Protein AF-W2DU12-F1 (afdb_monomer)

Structure (mmCIF, N/CA/C/O backbone):
data_AF-W2DU12-F1
#
_entry.id   AF-W2DU12-F1
#
loop_
_atom_site.group_PDB
_atom_site.id
_atom_site.type_symbol
_atom_site.label_atom_id
_atom_site.label_alt_id
_atom_site.label_comp_id
_atom_site.label_asym_id
_atom_site.label_entity_id
_atom_site.label_seq_id
_atom_site.pdbx_PDB_ins_code
_atom_site.Cartn_x
_atom_site.Cartn_y
_atom_site.Cartn_z
_atom_site.occupancy
_atom_site.B_iso_or_equiv
_atom_site.auth_seq_id
_atom_site.auth_comp_id
_atom_site.auth_asym_id
_atom_site.auth_atom_id
_atom_site.pdbx_PDB_model_num
ATOM 1 N N . MET A 1 1 ? -31.655 -8.141 2.193 1.00 49.44 1 MET A N 1
ATOM 2 C CA . MET A 1 1 ? -31.228 -8.180 0.781 1.00 49.44 1 MET A CA 1
ATOM 3 C C . MET A 1 1 ? -29.935 -8.969 0.746 1.00 49.44 1 MET A C 1
ATOM 5 O O . MET A 1 1 ? -28.979 -8.530 1.359 1.00 49.44 1 MET A O 1
ATOM 9 N N . SER A 1 2 ? -29.942 -10.170 0.173 1.00 56.22 2 SER A N 1
ATOM 10 C CA . SER A 1 2 ? -28.755 -11.020 0.035 1.00 56.22 2 SER A CA 1
ATOM 11 C C . SER A 1 2 ? -28.256 -10.896 -1.401 1.00 56.22 2 SER A C 1
ATOM 13 O O . SER A 1 2 ? -28.815 -11.513 -2.307 1.00 56.22 2 SER A O 1
ATOM 15 N N . GLY A 1 3 ? -27.271 -10.036 -1.630 1.00 80.56 3 GLY A N 1
ATOM 16 C CA . GLY A 1 3 ? -26.698 -9.826 -2.953 1.00 80.56 3 GLY A CA 1
ATOM 17 C C . GLY A 1 3 ? -25.314 -9.207 -2.851 1.00 80.56 3 GLY A C 1
ATOM 18 O O . GLY A 1 3 ? -25.002 -8.535 -1.872 1.00 80.56 3 GLY A O 1
ATOM 19 N N . SER A 1 4 ? -24.479 -9.440 -3.856 1.00 87.81 4 SER A N 1
ATOM 20 C CA . SER A 1 4 ? -23.228 -8.697 -3.998 1.00 87.81 4 SER A CA 1
ATOM 21 C C . SER A 1 4 ? -23.472 -7.423 -4.805 1.00 87.81 4 SER A C 1
ATOM 23 O O . SER A 1 4 ? -24.322 -7.395 -5.697 1.00 87.81 4 SER A O 1
ATOM 25 N N . ILE A 1 5 ? -22.739 -6.362 -4.478 1.00 93.94 5 ILE A N 1
ATOM 26 C CA . ILE A 1 5 ? -22.652 -5.147 -5.293 1.00 93.94 5 ILE A CA 1
ATOM 27 C C . ILE A 1 5 ? -21.250 -5.078 -5.892 1.00 93.94 5 ILE A C 1
ATOM 29 O O . ILE A 1 5 ? -20.271 -5.387 -5.216 1.00 93.94 5 ILE A O 1
ATOM 33 N N . GLN A 1 6 ? -21.146 -4.711 -7.165 1.00 92.81 6 GLN A N 1
ATOM 34 C CA . GLN A 1 6 ? -19.864 -4.661 -7.866 1.00 92.81 6 GLN A CA 1
ATOM 35 C C . GLN A 1 6 ? -19.846 -3.562 -8.927 1.00 92.81 6 GLN A C 1
ATOM 37 O O . GLN A 1 6 ? -20.900 -3.147 -9.419 1.00 92.81 6 GLN A O 1
ATOM 42 N N . SER A 1 7 ? -18.648 -3.109 -9.297 1.00 89.50 7 SER A N 1
ATOM 43 C CA . SER A 1 7 ? -18.463 -2.197 -10.424 1.00 89.50 7 SER A CA 1
ATOM 44 C C . SER A 1 7 ? -18.732 -2.888 -11.765 1.00 89.50 7 SER A C 1
ATOM 46 O O . SER A 1 7 ? -18.638 -4.108 -11.897 1.00 89.50 7 SER A O 1
ATOM 48 N N . SER A 1 8 ? -19.036 -2.096 -12.796 1.00 88.06 8 SER A N 1
ATOM 49 C CA . SER A 1 8 ? -19.313 -2.599 -14.152 1.00 88.06 8 SER A CA 1
ATOM 50 C C . SER A 1 8 ? -18.118 -3.294 -14.813 1.00 88.06 8 SER A C 1
ATOM 52 O O . SER A 1 8 ? -18.304 -4.126 -15.693 1.00 88.06 8 SER A O 1
ATOM 54 N N . ASN A 1 9 ? -16.899 -2.967 -14.385 1.00 80.75 9 ASN A N 1
ATOM 55 C CA . ASN A 1 9 ? -15.640 -3.533 -14.868 1.00 80.75 9 ASN A CA 1
ATOM 56 C C .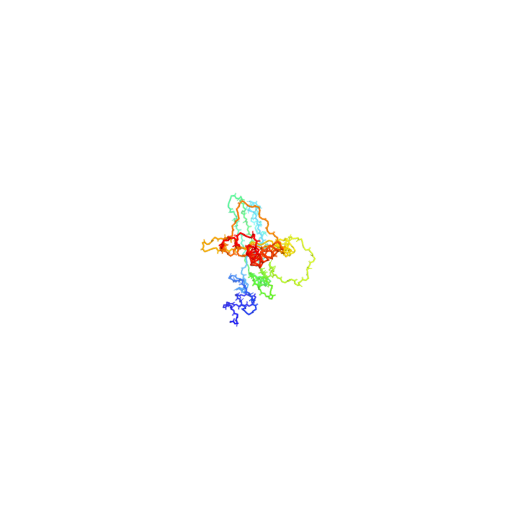 ASN A 1 9 ? -15.011 -4.529 -13.876 1.00 80.75 9 ASN A C 1
ATOM 58 O O . ASN A 1 9 ? -13.797 -4.742 -13.920 1.00 80.75 9 ASN A O 1
ATOM 62 N N . TYR A 1 10 ? -15.792 -5.070 -12.934 1.00 86.25 10 TYR A N 1
ATOM 63 C CA . TYR A 1 10 ? -15.256 -5.987 -11.935 1.00 86.25 10 TYR A CA 1
ATOM 64 C C . TYR A 1 10 ? -14.773 -7.291 -12.577 1.00 86.25 10 TYR A C 1
ATOM 66 O O . TYR A 1 10 ? -15.545 -8.026 -13.195 1.00 86.25 10 TYR A O 1
ATOM 74 N N . VAL A 1 11 ? -13.488 -7.580 -12.379 1.00 80.75 11 VAL A N 1
ATOM 75 C CA . VAL A 1 11 ? -12.844 -8.851 -12.707 1.00 80.75 11 VAL A CA 1
ATOM 76 C C . VAL A 1 11 ? -12.026 -9.261 -11.477 1.00 80.75 11 VAL A C 1
ATOM 78 O O . VAL A 1 11 ? -11.138 -8.497 -11.080 1.00 80.75 11 VAL A O 1
ATOM 81 N N . PRO A 1 12 ? -12.302 -10.427 -10.856 1.00 84.44 12 PRO A N 1
ATOM 82 C CA . PRO A 1 12 ? -11.612 -10.865 -9.644 1.00 84.44 12 PRO A CA 1
ATOM 83 C C . PRO A 1 12 ? -10.089 -10.819 -9.795 1.00 84.44 12 PRO A C 1
ATOM 85 O O . PRO A 1 12 ? -9.536 -11.374 -10.742 1.00 84.44 12 PRO A O 1
ATOM 88 N N . GLY A 1 13 ? -9.414 -10.157 -8.859 1.00 76.62 13 GLY A N 1
ATOM 89 C CA . GLY A 1 13 ? -7.961 -9.999 -8.831 1.00 76.62 13 GLY A CA 1
ATOM 90 C C . GLY A 1 13 ? -7.360 -9.078 -9.889 1.00 76.62 13 GLY A C 1
ATOM 91 O O . GLY A 1 13 ? -6.138 -8.983 -9.938 1.00 76.62 13 GLY A O 1
ATOM 92 N N . VAL A 1 14 ? -8.171 -8.429 -10.730 1.00 75.19 14 VAL A N 1
ATOM 93 C CA . VAL A 1 14 ? -7.678 -7.676 -11.894 1.00 75.19 14 VAL A CA 1
ATOM 94 C C . VAL A 1 14 ? -8.179 -6.237 -11.894 1.00 75.19 14 VAL A C 1
ATOM 96 O O . VAL A 1 14 ? -7.381 -5.306 -11.974 1.00 75.19 14 VAL A O 1
ATOM 99 N N . SER A 1 15 ? -9.492 -6.023 -11.823 1.00 78.56 15 SER A N 1
ATOM 100 C CA . SER A 1 15 ? -10.070 -4.686 -11.985 1.00 78.56 15 SER A CA 1
ATOM 101 C C . SER A 1 15 ? -11.380 -4.520 -11.235 1.00 78.56 15 SER A C 1
ATOM 103 O O . SER A 1 15 ? -12.051 -5.488 -10.879 1.00 78.56 15 SER A O 1
ATOM 105 N N . GLY A 1 16 ? -11.749 -3.261 -11.006 1.00 84.25 16 GLY A N 1
ATOM 106 C CA . GLY A 1 16 ? -13.010 -2.911 -10.373 1.00 84.25 16 GLY A CA 1
ATOM 107 C C . GLY A 1 16 ? -13.071 -3.259 -8.888 1.00 84.25 16 GLY A C 1
ATOM 108 O O . GLY A 1 16 ? -12.057 -3.507 -8.236 1.00 84.25 16 GLY A O 1
ATOM 109 N N . TRP A 1 17 ? -14.283 -3.261 -8.347 1.00 90.06 17 TRP A N 1
ATOM 110 C CA . TRP A 1 17 ? -14.527 -3.575 -6.944 1.00 90.06 17 TRP A CA 1
ATOM 111 C C . TRP A 1 17 ? -15.774 -4.437 -6.779 1.00 90.06 17 TRP A C 1
ATOM 113 O O . TRP A 1 17 ? -16.702 -4.359 -7.587 1.00 90.06 17 TRP A O 1
ATOM 123 N N . LYS A 1 18 ? -15.800 -5.239 -5.715 1.00 93.25 18 LYS A N 1
ATOM 124 C CA . LYS A 1 18 ? -16.951 -6.044 -5.301 1.00 93.25 18 LYS A CA 1
ATOM 125 C C . LYS A 1 18 ? -17.066 -6.050 -3.780 1.00 93.25 18 LYS A C 1
ATOM 127 O O . LYS A 1 18 ? -16.061 -6.147 -3.085 1.00 93.25 18 LYS A O 1
ATOM 132 N N . LEU A 1 19 ? -18.295 -5.977 -3.280 1.00 93.44 19 LEU A N 1
ATOM 133 C CA . LEU A 1 19 ? -18.662 -6.213 -1.886 1.00 93.44 19 LEU A CA 1
ATOM 134 C C . LEU A 1 19 ? -19.741 -7.297 -1.847 1.00 93.44 19 LEU A C 1
ATOM 136 O O . LEU A 1 19 ? -20.802 -7.153 -2.463 1.00 93.44 19 LEU A O 1
ATOM 140 N N . ASP A 1 20 ? -19.478 -8.371 -1.114 1.00 91.38 20 ASP A N 1
ATOM 141 C CA . ASP A 1 20 ? -20.452 -9.405 -0.798 1.00 91.38 20 ASP A CA 1
ATOM 142 C C . ASP A 1 20 ? -21.173 -9.051 0.509 1.00 91.38 20 ASP A C 1
ATOM 144 O O . ASP A 1 20 ? -20.579 -9.022 1.584 1.00 91.38 20 ASP A O 1
ATOM 148 N N . GLN A 1 21 ? -22.472 -8.752 0.430 1.00 89.56 21 GLN A N 1
ATOM 149 C CA . GLN A 1 21 ? -23.246 -8.348 1.609 1.00 89.56 21 GLN A CA 1
ATOM 150 C C . GLN A 1 21 ? -23.625 -9.529 2.515 1.00 89.56 21 GLN A C 1
ATOM 152 O O . GLN A 1 21 ? -24.102 -9.299 3.625 1.00 89.56 21 GLN A O 1
ATOM 157 N N . ALA A 1 22 ? -23.472 -10.775 2.052 1.00 86.88 22 ALA A N 1
ATOM 158 C CA . ALA A 1 22 ? -23.782 -11.963 2.840 1.00 86.88 22 ALA A CA 1
ATOM 159 C C . ALA A 1 22 ? -22.587 -12.394 3.698 1.00 86.88 22 ALA A C 1
ATOM 161 O O . ALA A 1 22 ? -22.779 -12.738 4.863 1.00 86.88 22 ALA A O 1
ATOM 162 N N . THR A 1 23 ? -21.374 -12.360 3.141 1.00 87.38 23 THR A N 1
ATOM 163 C CA . THR A 1 23 ? -20.151 -12.745 3.867 1.00 87.38 23 THR A CA 1
ATOM 164 C C . THR A 1 23 ? -19.420 -11.558 4.493 1.00 87.38 23 THR A C 1
ATOM 166 O O . THR A 1 23 ? -18.690 -11.742 5.462 1.00 87.38 23 THR A O 1
ATOM 169 N N . GLY A 1 24 ? -19.632 -10.340 3.983 1.00 86.69 24 GLY A N 1
ATOM 170 C CA . GLY A 1 24 ? -18.845 -9.158 4.347 1.00 86.69 24 GLY A CA 1
ATOM 171 C C . GLY A 1 24 ? -17.503 -9.072 3.612 1.00 86.69 24 GLY A C 1
ATOM 172 O O . GLY A 1 24 ? -16.742 -8.132 3.847 1.00 86.69 24 GLY A O 1
ATOM 173 N N . ASP A 1 25 ? -17.215 -10.020 2.715 1.00 90.44 25 ASP A N 1
ATOM 174 C CA . ASP A 1 25 ? -15.997 -10.010 1.913 1.00 90.44 25 ASP A CA 1
ATOM 175 C C . ASP A 1 25 ? -16.027 -8.850 0.922 1.00 90.44 25 ASP A C 1
ATOM 177 O O . ASP A 1 25 ? -17.052 -8.546 0.301 1.00 90.44 25 ASP A O 1
ATOM 181 N N . PHE A 1 26 ? -14.879 -8.215 0.730 1.00 90.44 26 PHE A N 1
ATOM 182 C CA . PHE A 1 26 ? -14.752 -7.166 -0.266 1.00 90.44 26 PHE A CA 1
ATOM 183 C C . PHE A 1 26 ? -13.407 -7.210 -0.964 1.00 90.44 26 PHE A C 1
ATOM 185 O O . PHE A 1 26 ? -12.388 -7.639 -0.424 1.00 90.44 26 PHE A O 1
ATOM 192 N N . GLU A 1 27 ? -13.421 -6.714 -2.188 1.00 91.44 27 GLU A N 1
ATOM 193 C CA . GLU A 1 27 ? -12.253 -6.576 -3.026 1.00 91.44 27 GLU A CA 1
ATOM 194 C C . GLU A 1 27 ? -12.292 -5.213 -3.704 1.00 91.44 27 GLU A C 1
ATOM 196 O O . GLU A 1 27 ? -13.280 -4.848 -4.343 1.00 91.44 27 GLU A O 1
ATOM 201 N N . ILE A 1 28 ? -11.197 -4.471 -3.570 1.00 88.44 28 ILE A N 1
ATOM 202 C CA . ILE A 1 28 ? -10.983 -3.195 -4.239 1.00 88.44 28 ILE A CA 1
ATOM 203 C C . ILE A 1 28 ? -9.662 -3.305 -4.987 1.00 88.44 28 ILE A C 1
ATOM 205 O O . ILE A 1 28 ? -8.591 -3.342 -4.377 1.00 88.44 28 ILE A O 1
ATOM 209 N N . ASN A 1 29 ? -9.749 -3.360 -6.312 1.00 83.94 29 ASN A N 1
ATOM 210 C CA . ASN A 1 29 ? -8.591 -3.278 -7.186 1.00 83.94 29 ASN A CA 1
ATOM 211 C C . ASN A 1 29 ? -8.399 -1.810 -7.578 1.00 83.94 29 ASN A C 1
ATOM 213 O O . ASN A 1 29 ? -9.357 -1.142 -7.981 1.00 83.94 29 ASN A O 1
ATOM 217 N N . SER A 1 30 ? -7.174 -1.294 -7.454 1.00 70.81 30 SER A N 1
ATOM 218 C CA . SER A 1 30 ? -6.840 0.029 -7.976 1.00 70.81 30 SER A CA 1
ATOM 219 C C . SER A 1 30 ? -7.199 0.081 -9.458 1.00 70.81 30 SER A C 1
ATOM 221 O O . SER A 1 30 ? -6.950 -0.862 -10.212 1.00 70.81 30 SER A O 1
ATOM 223 N N . CYS A 1 31 ? -7.830 1.179 -9.870 1.00 53.00 31 CYS A N 1
ATOM 224 C CA . CYS A 1 31 ? -8.152 1.403 -11.267 1.00 53.00 31 CYS A CA 1
ATOM 225 C C . CYS A 1 31 ? -6.824 1.542 -12.016 1.00 53.00 31 CYS A C 1
ATOM 227 O O . CYS A 1 31 ? -6.120 2.537 -11.863 1.00 53.00 31 CYS A O 1
ATOM 229 N N . THR A 1 32 ? -6.476 0.540 -12.816 1.00 53.22 32 THR A N 1
ATOM 230 C CA . THR A 1 32 ? -5.301 0.495 -13.690 1.00 53.22 32 THR A CA 1
ATOM 231 C C . THR A 1 32 ? -5.461 1.458 -14.877 1.00 53.22 32 THR A C 1
ATOM 233 O O . THR A 1 32 ? -5.334 1.085 -16.041 1.00 53.22 32 THR A O 1
ATOM 236 N N . ILE A 1 33 ? -5.758 2.731 -14.599 1.00 37.62 33 ILE A N 1
ATOM 237 C CA . ILE A 1 33 ? -5.699 3.814 -15.581 1.00 37.62 33 ILE A CA 1
ATOM 238 C C . ILE A 1 33 ? -4.219 3.982 -15.943 1.00 37.62 33 ILE A C 1
ATOM 240 O O . ILE A 1 33 ? -3.434 4.489 -15.150 1.00 37.62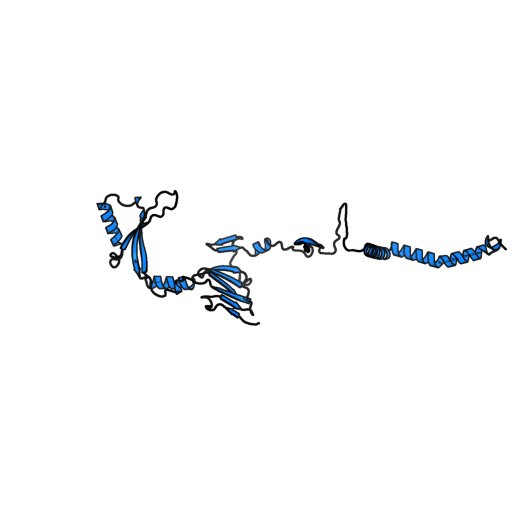 33 ILE A O 1
ATOM 244 N N . GLY A 1 34 ? -3.839 3.482 -17.121 1.00 46.81 34 GLY A N 1
ATOM 245 C CA . GLY A 1 34 ? -2.468 3.544 -17.641 1.00 46.81 34 GLY A CA 1
ATOM 246 C C . GLY A 1 34 ? -1.612 2.287 -17.442 1.00 46.81 34 GLY A C 1
ATOM 247 O O . GLY A 1 34 ? -0.419 2.331 -17.720 1.00 46.81 34 GLY A O 1
ATOM 248 N N . SER A 1 35 ? -2.179 1.160 -16.995 1.00 50.16 35 SER A N 1
ATOM 249 C CA . SER A 1 35 ? -1.414 -0.091 -16.871 1.00 50.16 35 SER A CA 1
ATOM 250 C C . SER A 1 35 ? -0.919 -0.601 -18.226 1.00 50.16 35 SER A C 1
ATOM 252 O O . SER A 1 35 ? -1.668 -0.627 -19.207 1.00 50.16 35 SER A O 1
ATOM 254 N N . ALA A 1 36 ? 0.316 -1.106 -18.245 1.00 48.38 36 ALA A N 1
ATOM 255 C CA . ALA A 1 36 ? 0.911 -1.863 -19.346 1.00 48.38 36 ALA A CA 1
ATOM 256 C C . ALA A 1 36 ? 0.055 -3.059 -19.826 1.00 48.38 36 ALA A C 1
ATOM 258 O O . ALA A 1 36 ? 0.292 -3.569 -20.918 1.00 48.38 36 ALA A O 1
ATOM 259 N N . ALA A 1 37 ? -0.977 -3.464 -19.072 1.00 49.62 37 ALA A N 1
ATOM 260 C CA . ALA A 1 37 ? -2.010 -4.400 -19.519 1.00 49.62 37 ALA A CA 1
ATOM 261 C C . ALA A 1 37 ? -2.773 -3.932 -20.780 1.00 49.62 37 ALA A C 1
ATOM 263 O O . ALA A 1 37 ? -3.279 -4.767 -21.524 1.00 49.62 37 ALA A O 1
ATOM 264 N N . ASN A 1 38 ? -2.821 -2.622 -21.058 1.00 56.22 38 ASN A N 1
ATOM 265 C CA . ASN A 1 38 ? -3.450 -2.063 -22.264 1.00 56.22 38 ASN A CA 1
ATOM 266 C C . ASN A 1 38 ? -2.515 -2.015 -23.487 1.00 56.22 38 ASN A C 1
ATOM 268 O O . ASN A 1 38 ? -2.932 -1.568 -24.553 1.00 56.22 38 ASN A O 1
ATOM 272 N N . ALA A 1 39 ? -1.263 -2.461 -23.349 1.00 63.19 39 ALA A N 1
ATOM 273 C CA . ALA A 1 39 ? -0.289 -2.520 -24.433 1.00 63.19 39 ALA A CA 1
ATOM 274 C C . ALA A 1 39 ? 0.355 -3.917 -24.503 1.00 63.19 39 ALA A C 1
ATOM 276 O O . ALA A 1 39 ? 1.495 -4.100 -24.066 1.00 63.19 39 ALA A O 1
ATOM 277 N N . PRO A 1 40 ? -0.380 -4.919 -25.020 1.00 67.69 40 PRO A N 1
ATOM 278 C CA . PRO A 1 40 ? 0.092 -6.303 -25.099 1.00 67.69 40 PRO A CA 1
ATOM 279 C C . PRO A 1 40 ? 1.223 -6.500 -26.117 1.00 67.69 40 PRO A C 1
ATOM 281 O O . PRO A 1 40 ? 1.877 -7.539 -26.121 1.00 67.69 40 PRO A O 1
ATOM 284 N N . GLU A 1 41 ? 1.444 -5.515 -26.983 1.00 80.31 41 GLU A N 1
ATOM 285 C CA . GLU A 1 41 ? 2.458 -5.544 -28.030 1.00 80.31 41 GLU A CA 1
ATOM 286 C C . GLU A 1 41 ? 3.777 -4.926 -27.551 1.00 80.31 41 GLU A C 1
ATOM 288 O O . GLU A 1 41 ? 3.802 -4.127 -26.609 1.00 80.31 41 GLU A O 1
ATOM 293 N N . ARG A 1 42 ? 4.880 -5.308 -28.209 1.00 84.62 42 ARG A N 1
ATOM 294 C CA . ARG A 1 42 ? 6.214 -4.740 -27.967 1.00 84.62 42 ARG A CA 1
ATOM 295 C C . ARG A 1 42 ? 6.200 -3.243 -28.254 1.00 84.62 42 ARG A C 1
ATOM 297 O O . ARG A 1 42 ? 5.667 -2.813 -29.276 1.00 84.62 42 ARG A O 1
ATOM 304 N N . GLN A 1 43 ? 6.825 -2.470 -27.379 1.00 84.62 43 GLN A N 1
ATOM 305 C CA . GLN A 1 43 ? 6.900 -1.018 -27.515 1.00 84.62 43 GLN A CA 1
ATOM 306 C C . GLN A 1 43 ? 8.293 -0.559 -27.936 1.00 84.62 43 GLN A C 1
ATOM 308 O O . GLN A 1 43 ? 9.271 -1.294 -27.807 1.00 84.62 43 GLN A O 1
ATOM 313 N N . MET A 1 44 ? 8.376 0.665 -28.460 1.00 86.19 44 MET A N 1
ATOM 314 C CA . MET A 1 44 ? 9.660 1.332 -28.653 1.00 86.19 44 MET A CA 1
ATOM 315 C C . MET A 1 44 ? 10.202 1.753 -27.288 1.00 86.19 44 MET A C 1
ATOM 317 O O . MET A 1 44 ? 9.528 2.468 -26.549 1.00 86.19 44 MET A O 1
ATOM 321 N N . VAL A 1 45 ? 11.415 1.317 -26.974 1.00 86.19 45 VAL A N 1
ATOM 322 C CA . VAL A 1 45 ? 12.145 1.670 -25.757 1.00 86.19 45 VAL A CA 1
ATOM 323 C C . VAL A 1 45 ? 13.434 2.392 -26.117 1.00 86.19 45 VAL A C 1
ATOM 325 O O . VAL A 1 45 ? 14.093 2.047 -27.100 1.00 86.19 45 VAL A O 1
ATOM 328 N N . SER A 1 46 ? 13.782 3.393 -25.310 1.00 87.69 46 SER A N 1
ATOM 329 C CA . SER A 1 46 ? 15.099 4.024 -25.349 1.00 87.69 46 SER A CA 1
ATOM 330 C C . SER A 1 46 ? 16.043 3.233 -24.450 1.00 87.69 46 SER A C 1
ATOM 332 O O . SER A 1 46 ? 15.752 3.018 -23.272 1.00 87.69 46 SER A O 1
ATOM 334 N N . VAL A 1 47 ? 17.142 2.750 -25.021 1.00 89.19 47 VAL A N 1
ATOM 335 C CA . VAL A 1 47 ? 18.171 1.995 -24.306 1.00 89.19 47 VAL A CA 1
ATOM 336 C C . VAL A 1 47 ? 19.363 2.910 -24.083 1.00 89.19 47 VAL A C 1
ATOM 338 O O . VAL A 1 47 ? 20.044 3.275 -25.040 1.00 89.19 47 VAL A O 1
ATOM 341 N N . GLU A 1 48 ? 19.631 3.260 -22.825 1.00 91.44 48 GLU A N 1
ATOM 342 C CA . GLU A 1 48 ? 20.852 3.973 -22.446 1.00 91.44 48 GLU A CA 1
ATOM 343 C C . GLU A 1 48 ? 22.057 3.031 -22.560 1.00 91.44 48 GLU A C 1
ATOM 345 O O . GLU A 1 48 ? 22.080 1.939 -21.990 1.00 91.44 48 GLU A O 1
ATOM 350 N N . VAL A 1 49 ? 23.069 3.462 -23.308 1.00 90.81 49 VAL A N 1
ATOM 351 C CA . VAL A 1 49 ? 24.340 2.746 -23.464 1.00 90.81 49 VAL A CA 1
ATOM 352 C C . VAL A 1 49 ? 25.352 3.228 -22.438 1.00 90.81 49 VAL A C 1
ATOM 354 O O . VAL A 1 49 ? 26.059 2.417 -21.835 1.00 90.81 49 VAL A O 1
ATOM 357 N N . ALA A 1 50 ? 25.436 4.545 -22.256 1.00 89.44 50 ALA A N 1
ATOM 358 C CA . ALA A 1 50 ? 26.304 5.179 -21.279 1.00 89.44 50 ALA A CA 1
ATOM 359 C C . ALA A 1 50 ? 25.914 6.648 -21.061 1.00 89.44 50 ALA A C 1
ATOM 361 O O . ALA A 1 50 ? 25.295 7.279 -21.921 1.00 89.44 50 ALA A O 1
ATOM 362 N N . SER A 1 51 ? 26.343 7.193 -19.924 1.00 90.38 51 SER A N 1
ATOM 363 C CA . SER A 1 51 ? 26.214 8.606 -19.591 1.00 90.38 51 SER A CA 1
ATOM 364 C C . SER A 1 51 ? 27.495 9.157 -18.977 1.00 90.38 51 SER A C 1
ATOM 366 O O . SER A 1 51 ? 28.198 8.478 -18.224 1.00 90.38 51 SER A O 1
ATOM 368 N N . TRP A 1 52 ? 27.800 10.413 -19.304 1.00 90.69 52 TRP A N 1
ATOM 369 C CA . TRP A 1 52 ? 29.013 11.099 -18.862 1.00 90.69 52 TRP A CA 1
ATOM 370 C C . TRP A 1 52 ? 28.700 12.491 -18.345 1.00 90.69 52 TRP A C 1
ATOM 372 O O . TRP A 1 52 ? 27.859 13.205 -18.890 1.00 90.69 52 TRP A O 1
ATOM 382 N N . SER A 1 53 ? 29.438 12.905 -17.321 1.00 87.94 53 SER A N 1
ATOM 383 C CA . SER A 1 53 ? 29.500 14.308 -16.934 1.00 87.94 53 SER A CA 1
ATOM 384 C C . SER A 1 53 ? 30.156 15.117 -18.048 1.00 87.94 53 SER A C 1
ATOM 386 O O . SER A 1 53 ? 31.197 14.724 -18.582 1.00 87.94 53 SER A O 1
ATOM 388 N N . LYS A 1 54 ? 29.609 16.295 -18.357 1.00 82.94 54 LYS A N 1
ATOM 389 C CA . LYS A 1 54 ? 30.201 17.209 -19.346 1.00 82.94 54 LYS A CA 1
ATOM 390 C C . LYS A 1 54 ? 31.637 17.623 -18.996 1.00 82.94 54 LYS A C 1
ATOM 392 O O . LYS A 1 54 ? 32.409 17.984 -19.882 1.00 82.94 54 LYS A O 1
ATOM 397 N N . TYR A 1 55 ? 32.007 17.557 -17.717 1.00 85.25 55 TYR A N 1
ATOM 398 C CA . TYR A 1 55 ? 33.352 17.880 -17.239 1.00 85.25 55 TYR A CA 1
ATOM 399 C C . TYR A 1 55 ? 34.392 16.800 -17.549 1.00 85.25 55 TYR A C 1
ATOM 401 O O . TYR A 1 55 ? 35.569 17.134 -17.697 1.00 85.25 55 TYR A O 1
ATOM 409 N N . ASP A 1 56 ? 33.957 15.547 -17.680 1.00 87.75 56 ASP A N 1
ATOM 410 C CA . ASP A 1 56 ? 34.835 14.400 -17.929 1.00 87.75 56 ASP A CA 1
ATOM 411 C C . ASP A 1 56 ? 35.080 14.176 -19.430 1.00 87.75 56 ASP A C 1
ATOM 413 O O . ASP A 1 56 ? 35.963 13.408 -19.817 1.00 87.75 56 ASP A O 1
ATOM 417 N N . LEU A 1 57 ? 34.328 14.868 -20.293 1.00 89.81 57 LEU A N 1
ATOM 418 C CA . LEU A 1 57 ? 34.468 14.751 -21.738 1.00 89.81 57 LEU A CA 1
ATOM 419 C C . LEU A 1 57 ? 35.766 15.409 -22.242 1.00 89.81 57 LEU A C 1
ATOM 421 O O . LEU A 1 57 ? 36.146 16.498 -21.790 1.00 89.81 57 LEU A O 1
ATOM 425 N N . PRO A 1 58 ? 36.445 14.801 -23.235 1.00 93.31 58 PRO A N 1
ATOM 426 C CA . PRO A 1 58 ? 37.608 15.409 -23.866 1.00 93.31 58 PRO A CA 1
ATOM 427 C C . PRO A 1 58 ? 37.300 16.808 -24.415 1.00 93.31 58 PRO A C 1
ATOM 429 O O . PRO A 1 58 ? 36.408 16.994 -25.235 1.00 93.31 58 PRO A O 1
ATOM 432 N N . LYS A 1 59 ? 38.087 17.809 -24.004 1.00 91.56 59 LYS A N 1
ATOM 433 C CA . LYS A 1 59 ? 37.901 19.203 -24.454 1.00 91.56 59 LYS A CA 1
ATOM 434 C C . LYS A 1 59 ? 38.429 19.464 -25.866 1.00 91.56 59 LYS A C 1
ATOM 436 O O . LYS A 1 59 ? 37.998 20.401 -26.529 1.00 91.56 59 LYS A O 1
ATOM 441 N N . ASN A 1 60 ? 39.412 18.681 -26.312 1.00 95.50 60 ASN A N 1
ATOM 442 C CA . ASN A 1 60 ? 39.957 18.799 -27.661 1.00 95.50 60 ASN A CA 1
ATOM 443 C C . ASN A 1 60 ? 38.992 18.166 -28.672 1.00 95.50 60 ASN A C 1
ATOM 445 O O . ASN A 1 60 ? 38.596 17.019 -28.493 1.00 95.50 60 ASN A O 1
ATOM 449 N N . ALA A 1 61 ? 38.674 18.885 -29.751 1.00 91.69 61 ALA A N 1
ATOM 450 C CA . ALA A 1 61 ? 37.686 18.452 -30.738 1.00 91.69 61 ALA A CA 1
ATOM 451 C C . ALA A 1 61 ? 38.029 17.114 -31.417 1.00 91.69 61 ALA A C 1
ATOM 453 O O . ALA A 1 61 ? 37.145 16.282 -31.590 1.00 91.69 61 ALA A O 1
ATOM 454 N N . ALA A 1 62 ? 39.297 16.873 -31.766 1.00 94.56 62 ALA A N 1
ATOM 455 C CA . ALA A 1 62 ? 39.702 15.617 -32.400 1.00 94.56 62 ALA A CA 1
ATOM 456 C C . ALA A 1 62 ? 39.565 14.434 -31.430 1.00 94.56 62 ALA A C 1
ATOM 458 O O . ALA A 1 62 ? 39.019 13.395 -31.793 1.00 94.56 62 ALA A O 1
ATOM 459 N N . ASN A 1 63 ? 39.980 14.625 -30.174 1.00 93.56 63 ASN A N 1
ATOM 460 C CA . ASN A 1 63 ? 39.844 13.599 -29.138 1.00 93.56 63 ASN A CA 1
ATOM 461 C C . ASN A 1 63 ? 38.375 13.339 -28.785 1.00 93.56 63 ASN A C 1
ATOM 463 O O . ASN A 1 63 ? 38.010 12.196 -28.535 1.00 93.56 63 ASN A O 1
ATOM 467 N N . LEU A 1 64 ? 37.534 14.378 -28.776 1.00 91.62 64 LEU A N 1
ATOM 468 C CA . LEU A 1 64 ? 36.101 14.243 -28.524 1.00 91.62 64 LEU A CA 1
ATOM 469 C C . LEU A 1 64 ? 35.415 13.442 -29.632 1.00 91.62 64 LEU A C 1
ATOM 471 O O . LEU A 1 64 ? 34.637 12.543 -29.339 1.00 91.62 64 LEU A O 1
ATOM 475 N N . LEU A 1 65 ? 35.739 13.723 -30.898 1.00 92.69 65 LEU A N 1
ATOM 476 C CA . LEU A 1 65 ? 35.222 12.960 -32.035 1.00 92.69 65 LEU A CA 1
ATOM 477 C C . LEU A 1 65 ? 35.653 11.493 -31.970 1.00 92.69 65 LEU A C 1
ATOM 479 O O . LEU A 1 65 ? 34.816 10.609 -32.131 1.00 92.69 65 LEU A O 1
ATOM 483 N N . GLN A 1 66 ? 36.929 11.231 -31.678 1.00 94.38 66 GLN A N 1
ATOM 484 C CA . GLN A 1 66 ? 37.435 9.866 -31.529 1.00 94.38 66 GLN A CA 1
ATOM 485 C C . GLN A 1 66 ? 36.761 9.130 -30.362 1.00 94.38 66 GLN A C 1
ATOM 487 O O . GLN A 1 66 ? 36.410 7.960 -30.495 1.00 94.38 66 GLN A O 1
ATOM 492 N N . PHE A 1 67 ? 36.551 9.819 -29.239 1.00 94.12 67 PHE A N 1
ATOM 493 C CA . PHE A 1 67 ? 35.840 9.286 -28.082 1.00 94.12 67 PHE A CA 1
ATOM 494 C C . PHE A 1 67 ? 34.391 8.926 -28.430 1.00 94.12 67 PHE A C 1
ATOM 496 O O . PHE A 1 67 ? 33.989 7.783 -28.247 1.00 94.12 67 PHE A O 1
ATOM 503 N N . MET A 1 68 ? 33.627 9.859 -29.007 1.00 91.94 68 MET A N 1
ATOM 504 C CA . MET A 1 68 ? 32.231 9.608 -29.388 1.00 91.94 68 MET A CA 1
ATOM 505 C C . MET A 1 68 ? 32.110 8.479 -30.416 1.00 91.94 68 MET A C 1
ATOM 507 O O . MET A 1 68 ? 31.184 7.676 -30.337 1.00 91.94 68 MET A O 1
ATOM 511 N N . GLN A 1 69 ? 33.057 8.379 -31.353 1.00 92.75 69 GLN A N 1
ATOM 512 C CA . GLN A 1 69 ? 33.090 7.290 -32.324 1.00 92.75 69 GLN A CA 1
ATOM 513 C C . GLN A 1 69 ? 33.324 5.930 -31.652 1.00 92.75 69 GLN A C 1
ATOM 515 O O . GLN A 1 69 ? 32.622 4.977 -31.978 1.00 92.75 69 GLN A O 1
ATOM 520 N N . ALA A 1 70 ? 34.249 5.847 -30.692 1.00 92.94 70 ALA A N 1
ATOM 521 C CA . ALA A 1 70 ? 34.489 4.624 -29.927 1.00 92.94 70 ALA A CA 1
ATOM 522 C C . ALA A 1 70 ? 33.271 4.227 -29.071 1.00 92.94 70 ALA A C 1
ATOM 524 O O . ALA A 1 70 ? 32.920 3.052 -28.997 1.00 92.94 70 ALA A O 1
ATOM 525 N N . GLU A 1 71 ? 32.579 5.194 -28.464 1.00 92.62 71 GLU A N 1
ATOM 526 C CA . GLU A 1 71 ? 31.363 4.912 -27.691 1.00 92.62 71 GLU A CA 1
ATOM 527 C C . GLU A 1 71 ? 30.200 4.456 -28.588 1.00 92.62 71 GLU A C 1
ATOM 529 O O . GLU A 1 71 ? 29.453 3.551 -28.216 1.00 92.62 71 GLU A O 1
ATOM 534 N N . LEU A 1 72 ? 30.089 4.988 -29.810 1.00 92.50 72 LEU A N 1
ATOM 535 C CA . LEU A 1 72 ? 29.102 4.532 -30.793 1.00 92.50 72 LEU A CA 1
ATOM 536 C C . LEU A 1 72 ? 29.321 3.068 -31.215 1.00 92.50 72 LEU A C 1
ATOM 538 O O . LEU A 1 72 ? 28.359 2.374 -31.545 1.00 92.50 72 LEU A O 1
ATOM 542 N N . GLU A 1 73 ? 30.554 2.551 -31.168 1.00 93.38 73 GLU A N 1
ATOM 543 C CA . GLU A 1 73 ? 30.825 1.135 -31.458 1.00 93.38 73 GLU A CA 1
ATOM 544 C C . GLU A 1 73 ? 30.187 0.185 -30.435 1.00 93.38 73 GLU A C 1
ATOM 546 O O . GLU A 1 73 ? 29.870 -0.955 -30.793 1.00 93.38 73 GLU A O 1
ATOM 551 N N . ARG A 1 74 ? 29.932 0.660 -29.203 1.00 92.38 74 ARG A N 1
ATOM 552 C CA . ARG A 1 74 ? 29.229 -0.091 -28.146 1.00 92.38 74 ARG A CA 1
ATOM 553 C C . ARG A 1 74 ? 27.736 -0.244 -28.427 1.00 92.38 74 ARG A C 1
ATOM 555 O O . ARG A 1 74 ? 27.110 -1.153 -27.884 1.00 92.38 74 ARG A O 1
ATOM 562 N N . VAL A 1 75 ? 27.164 0.612 -29.276 1.00 92.25 75 VAL A N 1
ATOM 563 C CA . VAL A 1 75 ? 25.809 0.422 -29.799 1.00 92.25 75 VAL A CA 1
ATOM 564 C C . VAL A 1 75 ? 25.846 -0.721 -30.824 1.00 92.25 75 VAL A C 1
ATOM 566 O O . VAL A 1 75 ? 26.705 -0.713 -31.719 1.00 92.25 75 VAL A O 1
ATOM 569 N N . PRO A 1 76 ? 24.915 -1.693 -30.759 1.00 92.12 76 PRO A N 1
ATOM 570 C CA . PRO A 1 76 ? 24.827 -2.745 -31.766 1.00 92.12 76 PRO A CA 1
ATOM 571 C C . PRO A 1 76 ? 24.709 -2.162 -33.179 1.00 92.12 76 PRO A C 1
ATOM 573 O O . PRO A 1 76 ? 23.943 -1.227 -33.402 1.00 92.12 76 PRO A O 1
ATOM 576 N N . GLU A 1 77 ? 25.437 -2.729 -34.145 1.00 92.00 77 GLU A N 1
ATOM 577 C CA . GLU A 1 77 ? 25.580 -2.180 -35.506 1.00 92.00 77 GLU A CA 1
ATOM 578 C C . GLU A 1 77 ? 24.245 -1.818 -36.167 1.00 92.00 77 GLU A C 1
ATOM 580 O O . GLU A 1 77 ? 24.092 -0.728 -36.716 1.00 92.00 77 GLU A O 1
ATOM 585 N N . GLN A 1 78 ? 23.251 -2.692 -36.022 1.00 91.19 78 GLN A N 1
ATOM 586 C CA . GLN A 1 78 ? 21.906 -2.506 -36.561 1.00 91.19 78 GLN A CA 1
ATOM 587 C C . GLN A 1 78 ? 21.154 -1.286 -36.000 1.00 91.19 78 GLN A C 1
ATOM 589 O O . GLN A 1 78 ? 20.224 -0.825 -36.650 1.00 91.19 78 GLN A O 1
ATOM 594 N N . TYR A 1 79 ? 21.550 -0.741 -34.844 1.00 91.38 79 TYR A N 1
ATOM 595 C CA . TYR A 1 79 ? 20.904 0.413 -34.202 1.00 91.38 79 TYR A CA 1
ATOM 596 C C . TYR A 1 79 ? 21.764 1.680 -34.182 1.00 91.38 79 TYR A C 1
ATOM 598 O O . TYR A 1 79 ? 21.266 2.734 -33.802 1.00 91.38 79 TYR A O 1
ATOM 606 N N . ARG A 1 80 ? 23.024 1.629 -34.640 1.00 90.12 80 ARG A N 1
ATOM 607 C CA . ARG A 1 80 ? 23.920 2.805 -34.657 1.00 90.12 80 ARG A CA 1
ATOM 608 C C . ARG A 1 80 ? 23.349 3.990 -35.433 1.00 90.12 80 ARG A C 1
ATOM 610 O O . ARG A 1 80 ? 23.616 5.129 -35.083 1.00 90.12 80 ARG A O 1
ATOM 617 N N . HIS A 1 81 ? 22.564 3.721 -36.475 1.00 89.06 81 HIS A N 1
ATOM 618 C CA . HIS A 1 81 ? 21.928 4.754 -37.296 1.00 89.06 81 HIS A CA 1
ATOM 619 C C . HIS A 1 81 ? 20.797 5.509 -36.575 1.00 89.06 81 HIS A C 1
ATOM 621 O O . HIS A 1 81 ? 20.415 6.583 -37.024 1.00 89.06 81 HIS A O 1
ATOM 627 N N . ALA A 1 82 ? 20.261 4.933 -35.497 1.00 88.50 82 ALA A N 1
ATOM 628 C CA . ALA A 1 82 ? 19.203 5.494 -34.661 1.00 88.50 82 ALA A CA 1
ATOM 629 C C . ALA A 1 82 ? 19.711 5.813 -33.242 1.00 88.50 82 ALA A C 1
ATOM 631 O O . ALA A 1 82 ? 18.913 5.975 -32.321 1.00 88.50 82 ALA A O 1
ATOM 632 N N . ALA A 1 83 ? 21.035 5.821 -33.053 1.00 92.19 83 ALA A N 1
ATOM 633 C CA . ALA A 1 83 ? 21.659 6.194 -31.798 1.00 92.19 83 ALA A CA 1
ATOM 634 C C . ALA A 1 83 ? 21.825 7.709 -31.733 1.00 92.19 83 ALA A C 1
ATOM 636 O O . ALA A 1 83 ? 22.269 8.337 -32.697 1.00 92.19 83 ALA A O 1
ATOM 637 N N . GLU A 1 84 ? 21.502 8.279 -30.583 1.00 91.94 84 GLU A N 1
ATOM 638 C CA . GLU A 1 84 ? 21.496 9.714 -30.358 1.00 91.94 84 GLU A CA 1
ATOM 639 C C . GLU A 1 84 ? 22.329 10.051 -29.122 1.00 91.94 84 GLU A C 1
ATOM 641 O O . GLU A 1 84 ? 22.365 9.309 -28.136 1.00 91.94 84 GLU A O 1
ATOM 646 N N . PHE A 1 85 ? 23.028 11.183 -29.205 1.00 90.75 85 PHE A N 1
ATOM 647 C CA . PHE A 1 85 ? 23.643 11.811 -28.048 1.00 90.75 85 PHE A CA 1
ATOM 648 C C . PHE A 1 85 ? 22.710 12.913 -27.553 1.00 90.75 85 PHE A C 1
ATOM 650 O O . PHE A 1 85 ? 22.518 13.914 -28.244 1.00 90.75 85 PHE A O 1
ATOM 657 N N . GLU A 1 86 ? 22.151 12.743 -26.361 1.00 89.19 86 GLU A N 1
ATOM 658 C CA . GLU A 1 86 ? 21.250 13.711 -25.739 1.00 89.19 86 GLU A CA 1
ATOM 659 C C . GLU A 1 86 ? 21.946 14.412 -24.572 1.00 89.19 86 GLU A C 1
ATOM 661 O O . GLU A 1 86 ? 22.523 13.773 -23.690 1.00 89.19 86 GLU A O 1
ATOM 666 N N . GLU A 1 87 ? 21.898 15.744 -24.555 1.00 86.19 87 GLU A N 1
ATOM 667 C CA . GLU A 1 87 ? 22.324 16.527 -23.396 1.00 86.19 87 GLU A CA 1
ATOM 668 C C . GLU A 1 87 ? 21.127 16.722 -22.467 1.00 86.19 87 GLU A C 1
ATOM 670 O O . GLU A 1 87 ? 20.096 17.266 -22.863 1.00 86.19 87 GLU A O 1
ATOM 675 N N . PHE A 1 88 ? 21.277 16.295 -21.218 1.00 80.56 88 PHE A N 1
ATOM 676 C CA . PHE A 1 88 ? 20.277 16.491 -20.183 1.00 80.56 88 PHE A CA 1
ATOM 677 C C . PHE A 1 88 ? 20.868 17.328 -19.053 1.00 80.56 88 PHE A C 1
ATOM 679 O O . PHE A 1 88 ? 21.913 17.002 -18.478 1.00 80.56 88 PHE A O 1
ATOM 686 N N . ASP A 1 89 ? 20.175 18.417 -18.735 1.00 74.88 89 ASP A N 1
ATOM 687 C CA . ASP A 1 89 ? 20.495 19.295 -17.619 1.00 74.88 89 ASP A CA 1
ATOM 688 C C . ASP A 1 89 ? 19.442 19.111 -16.523 1.00 74.88 89 ASP A C 1
ATOM 690 O O . ASP A 1 89 ? 18.283 19.497 -16.673 1.00 74.88 89 ASP A O 1
ATOM 694 N N . ALA A 1 90 ? 19.851 18.474 -15.428 1.00 62.38 90 ALA A N 1
ATOM 695 C CA . ALA A 1 90 ? 18.995 18.200 -14.278 1.00 62.38 90 ALA A CA 1
ATOM 696 C C . ALA A 1 90 ? 19.035 19.316 -13.217 1.00 62.38 90 ALA A C 1
ATOM 698 O O . ALA A 1 90 ? 18.606 19.086 -12.085 1.00 62.38 90 ALA A O 1
ATOM 699 N N . SER A 1 91 ? 19.593 20.493 -13.523 1.00 64.25 91 SER A N 1
ATOM 700 C CA . SER A 1 91 ? 19.698 21.578 -12.545 1.00 64.25 91 SER A CA 1
ATOM 701 C C . SER A 1 91 ? 18.324 22.185 -12.221 1.00 64.25 91 SER A C 1
ATOM 703 O O . SER A 1 91 ? 17.729 22.929 -12.995 1.00 64.25 91 SER A O 1
ATOM 705 N N . TYR A 1 92 ? 17.812 21.867 -11.031 1.00 55.00 92 TYR A N 1
ATOM 706 C CA . TYR A 1 92 ? 16.683 22.557 -10.409 1.00 55.00 92 TYR A CA 1
ATOM 707 C C . TYR A 1 92 ? 17.175 23.237 -9.122 1.00 55.00 92 TYR A C 1
ATOM 709 O O . TYR A 1 92 ? 17.467 22.562 -8.140 1.00 55.00 92 TYR A O 1
ATOM 717 N N . GLY A 1 93 ? 17.246 24.574 -9.113 1.00 64.56 93 GLY A N 1
ATOM 718 C CA . GLY A 1 93 ? 17.637 25.378 -7.942 1.00 64.56 93 GLY A CA 1
ATOM 719 C C . GLY A 1 93 ? 19.102 25.842 -7.931 1.00 64.56 93 GLY A C 1
ATOM 720 O O . GLY A 1 93 ? 19.758 25.859 -8.967 1.00 64.56 93 GLY A O 1
ATOM 721 N N . ASP A 1 94 ? 19.601 26.237 -6.753 1.00 58.50 94 ASP A N 1
ATOM 722 C CA . ASP A 1 94 ? 20.940 26.833 -6.547 1.00 58.50 94 ASP A CA 1
ATOM 723 C C . ASP A 1 94 ? 22.095 25.802 -6.528 1.00 58.50 94 ASP A C 1
ATOM 725 O O . ASP A 1 94 ? 23.248 26.146 -6.249 1.00 58.50 94 ASP A O 1
ATOM 729 N N . GLU A 1 95 ? 21.816 24.526 -6.811 1.00 57.84 95 GLU A N 1
ATOM 730 C CA . GLU A 1 95 ? 22.841 23.484 -6.876 1.00 57.84 95 GLU A CA 1
ATOM 731 C C . GLU A 1 95 ? 23.606 23.531 -8.207 1.00 57.84 95 GLU A C 1
ATOM 733 O O . GLU A 1 95 ? 23.042 23.606 -9.299 1.00 57.84 95 GLU A O 1
ATOM 738 N N . SER A 1 96 ? 24.937 23.509 -8.110 1.00 58.19 96 SER A N 1
ATOM 739 C CA . SER A 1 96 ? 25.840 23.671 -9.249 1.00 58.19 96 SER A CA 1
ATOM 740 C C . SER A 1 96 ? 25.811 22.465 -10.198 1.00 58.19 96 SER A C 1
ATOM 742 O O . SER A 1 96 ? 26.215 21.368 -9.826 1.00 58.19 96 SER A O 1
ATOM 744 N N . PHE A 1 97 ? 25.394 22.732 -11.440 1.00 56.25 97 PHE A N 1
ATOM 745 C CA . PHE A 1 97 ? 25.804 22.109 -12.706 1.00 56.25 97 PHE A CA 1
ATOM 746 C C . PHE A 1 97 ? 26.113 20.601 -12.692 1.00 56.25 97 PHE A C 1
ATOM 748 O O . PHE A 1 97 ? 27.260 20.187 -12.528 1.00 56.25 97 PHE A O 1
ATOM 755 N N . ASN A 1 98 ? 25.120 19.780 -13.040 1.00 65.56 98 ASN A N 1
ATOM 756 C CA . ASN A 1 98 ? 25.329 18.367 -13.377 1.00 65.56 98 ASN A CA 1
ATOM 757 C C . ASN A 1 98 ? 24.787 18.061 -14.781 1.00 65.56 98 ASN A C 1
ATOM 759 O O . ASN A 1 98 ? 23.977 17.155 -14.967 1.00 65.56 98 ASN A O 1
ATOM 763 N N . SER A 1 99 ? 25.211 18.864 -15.767 1.00 80.06 99 SER A N 1
ATOM 764 C CA . SER A 1 99 ? 24.910 18.586 -17.176 1.00 80.06 99 SER A CA 1
ATOM 765 C C . SER A 1 99 ? 25.590 17.285 -17.597 1.00 80.06 99 SER A C 1
ATOM 767 O O . SER A 1 99 ? 26.794 17.080 -17.379 1.00 80.06 99 SER A O 1
ATOM 769 N N . ARG A 1 100 ? 24.799 16.386 -18.176 1.00 86.81 100 ARG A N 1
ATOM 770 C CA . ARG A 1 100 ? 25.237 15.058 -18.593 1.00 86.81 100 ARG A CA 1
ATOM 771 C C . ARG A 1 100 ? 24.919 14.834 -20.059 1.00 86.81 100 ARG A C 1
ATOM 773 O O . ARG A 1 100 ? 23.881 15.267 -20.549 1.00 86.81 100 ARG A O 1
ATOM 780 N N . LEU A 1 101 ? 25.824 14.139 -20.734 1.00 90.19 101 LEU A N 1
ATOM 781 C CA . LEU A 1 101 ? 25.617 13.639 -22.084 1.00 90.19 101 LEU A CA 1
ATOM 782 C C . LEU A 1 101 ? 25.265 12.155 -21.996 1.00 90.19 101 LEU A C 1
ATOM 784 O O . LEU A 1 101 ? 25.999 11.391 -21.369 1.00 90.19 101 LEU A O 1
ATOM 788 N N . PHE A 1 102 ? 24.166 11.764 -22.622 1.00 91.19 102 PHE A N 1
ATOM 789 C CA . PHE A 1 102 ? 23.677 10.394 -22.698 1.00 91.19 102 PHE A CA 1
ATOM 790 C C . PHE A 1 102 ? 23.859 9.881 -24.119 1.00 91.19 102 PHE A C 1
ATOM 792 O O . PHE A 1 102 ? 23.536 10.591 -25.064 1.00 91.19 102 PHE A O 1
ATOM 799 N N . LEU A 1 103 ? 24.357 8.656 -24.272 1.00 93.56 103 LEU A N 1
ATOM 800 C CA . LEU A 1 103 ? 24.269 7.910 -25.524 1.00 93.56 103 LEU A CA 1
ATOM 801 C C . LEU A 1 103 ? 23.155 6.883 -25.380 1.00 93.56 103 LEU A C 1
ATOM 803 O O . LEU A 1 103 ? 23.249 5.978 -24.544 1.00 93.56 103 LEU A O 1
ATOM 807 N N . SER A 1 104 ? 22.122 7.001 -26.202 1.00 93.19 104 SER A N 1
ATOM 808 C CA . SER A 1 104 ? 20.997 6.073 -26.217 1.00 93.19 104 SER A CA 1
ATOM 809 C C . SER A 1 104 ? 20.625 5.687 -27.645 1.00 93.19 104 SER A C 1
ATOM 811 O O . SER A 1 104 ? 21.087 6.289 -28.612 1.00 93.19 104 SER A O 1
ATOM 813 N N . TYR A 1 105 ? 19.832 4.633 -27.803 1.00 92.94 105 TYR A N 1
ATOM 814 C CA . TYR A 1 105 ? 19.217 4.293 -29.084 1.00 92.94 105 TYR A CA 1
ATOM 815 C C . TYR A 1 105 ? 17.821 3.725 -28.864 1.00 92.94 105 TYR A C 1
ATOM 817 O O . TYR A 1 105 ? 17.545 3.083 -27.846 1.00 92.94 105 TYR A O 1
ATOM 825 N N . ALA A 1 106 ? 16.941 3.930 -29.839 1.00 89.25 106 ALA A N 1
ATOM 826 C CA . ALA A 1 106 ? 15.587 3.406 -29.790 1.00 89.25 106 ALA A CA 1
ATOM 827 C C . ALA A 1 106 ? 15.507 2.025 -30.461 1.00 89.25 106 ALA A C 1
ATOM 829 O O . ALA A 1 106 ? 15.974 1.834 -31.587 1.00 89.25 106 ALA A O 1
ATOM 830 N N . ARG A 1 107 ? 14.872 1.054 -29.800 1.00 91.62 107 ARG A N 1
ATOM 831 C CA . ARG A 1 107 ? 14.527 -0.242 -30.405 1.00 91.62 107 ARG A CA 1
ATOM 832 C C . ARG A 1 107 ? 13.195 -0.761 -29.888 1.00 91.62 107 ARG A C 1
ATOM 834 O O . ARG A 1 107 ? 12.712 -0.316 -28.855 1.00 91.62 107 ARG A O 1
ATOM 841 N N . LEU A 1 108 ? 12.627 -1.743 -30.578 1.00 88.56 108 LEU A N 1
ATOM 842 C CA . LEU A 1 108 ? 11.527 -2.516 -30.010 1.00 88.56 108 LEU A CA 1
ATOM 843 C C . LEU A 1 108 ? 12.021 -3.322 -28.800 1.00 88.56 108 LEU A C 1
ATOM 845 O O . LEU A 1 108 ? 13.147 -3.840 -28.801 1.00 88.56 108 LEU A O 1
ATOM 849 N N . GLU A 1 109 ? 11.165 -3.447 -27.789 1.00 86.44 109 GLU A N 1
ATOM 850 C CA . GLU A 1 109 ? 11.363 -4.358 -26.661 1.00 86.44 109 GLU A CA 1
ATOM 851 C C . GLU A 1 109 ? 11.722 -5.766 -27.154 1.00 86.44 109 GLU A C 1
ATOM 853 O O . GLU A 1 109 ? 11.231 -6.255 -28.187 1.00 86.44 109 GLU A O 1
ATOM 858 N N . THR A 1 110 ? 12.588 -6.445 -26.407 1.00 88.06 110 THR A N 1
ATOM 859 C CA . THR A 1 110 ? 12.794 -7.877 -26.611 1.00 88.06 110 THR A CA 1
ATOM 860 C C . THR A 1 110 ? 11.561 -8.654 -26.149 1.00 88.06 110 THR A C 1
ATOM 862 O O . THR A 1 110 ? 10.675 -8.143 -25.465 1.00 88.06 110 THR A O 1
ATOM 865 N N . GLU A 1 111 ? 11.484 -9.921 -26.545 1.00 84.94 111 GLU A N 1
ATOM 866 C CA . GLU A 1 111 ? 10.428 -10.827 -26.083 1.00 84.94 111 GLU A CA 1
ATOM 867 C C . GLU A 1 111 ? 10.463 -11.0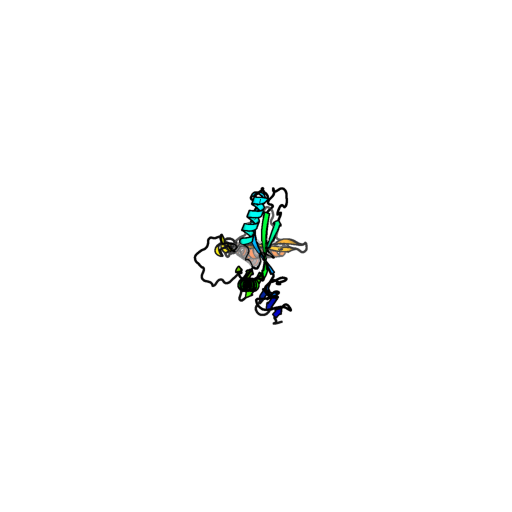16 -24.559 1.00 84.94 111 GLU A C 1
ATOM 869 O O . GLU A 1 111 ? 9.416 -11.108 -23.924 1.00 84.94 111 GLU A O 1
ATOM 874 N N . GLU A 1 112 ? 11.665 -11.007 -23.982 1.00 85.44 112 GLU A N 1
ATOM 875 C CA . GLU A 1 112 ? 11.906 -11.093 -22.543 1.00 85.44 112 GLU A CA 1
ATOM 876 C C . GLU A 1 112 ? 11.479 -9.811 -21.819 1.00 85.44 112 GLU A C 1
ATOM 878 O O . GLU A 1 112 ? 10.736 -9.887 -20.848 1.00 85.44 112 GLU A O 1
ATOM 883 N N . GLU A 1 113 ? 11.832 -8.629 -22.337 1.00 83.12 113 GLU A N 1
ATOM 884 C CA . GLU A 1 113 ? 11.397 -7.340 -21.774 1.00 83.12 113 GLU A CA 1
ATOM 885 C C . GLU A 1 113 ? 9.873 -7.173 -21.828 1.00 83.12 113 GLU A C 1
ATOM 887 O O . GLU A 1 113 ? 9.267 -6.694 -20.868 1.00 83.12 113 GLU A O 1
ATOM 892 N N . LEU A 1 114 ? 9.233 -7.620 -22.916 1.00 81.19 114 LEU A N 1
ATOM 893 C CA . LEU A 1 114 ? 7.774 -7.672 -23.017 1.00 81.19 114 LEU A CA 1
ATOM 894 C C . LEU A 1 114 ? 7.186 -8.634 -21.978 1.00 81.19 114 LEU A C 1
ATOM 896 O O . LEU A 1 114 ? 6.219 -8.283 -21.300 1.00 81.19 114 LEU A O 1
ATOM 900 N N . ALA A 1 115 ? 7.743 -9.841 -21.847 1.00 81.25 115 ALA A N 1
ATOM 901 C CA . ALA A 1 115 ? 7.280 -10.821 -20.870 1.00 81.25 115 ALA A CA 1
ATOM 902 C C . ALA A 1 115 ? 7.418 -10.289 -19.436 1.00 81.25 115 ALA A C 1
ATOM 904 O O . ALA A 1 115 ? 6.474 -10.411 -18.655 1.00 81.25 115 ALA A O 1
ATOM 905 N N . ASP A 1 116 ? 8.528 -9.622 -19.124 1.00 79.19 116 ASP A N 1
ATOM 906 C CA . ASP A 1 116 ? 8.780 -8.959 -17.846 1.00 79.19 116 ASP A CA 1
ATOM 907 C C . ASP A 1 116 ? 7.815 -7.802 -17.601 1.00 79.19 116 ASP A C 1
ATOM 909 O O . ASP A 1 116 ? 7.256 -7.682 -16.507 1.00 79.19 116 ASP A O 1
ATOM 913 N N . ARG A 1 117 ? 7.566 -6.959 -18.609 1.00 77.44 117 ARG A N 1
ATOM 914 C CA . ARG A 1 117 ? 6.600 -5.861 -18.508 1.00 77.44 117 ARG A CA 1
ATOM 915 C C . ARG A 1 117 ? 5.189 -6.393 -18.285 1.00 77.44 117 ARG A C 1
ATOM 917 O O . ARG A 1 117 ? 4.485 -5.877 -17.421 1.00 77.44 117 ARG A O 1
ATOM 924 N N . LEU A 1 118 ? 4.782 -7.439 -19.002 1.00 72.81 118 LEU A N 1
ATOM 925 C CA . LEU A 1 118 ? 3.483 -8.090 -18.820 1.00 72.81 118 LEU A CA 1
ATOM 926 C C . LEU A 1 118 ? 3.388 -8.816 -17.473 1.00 72.81 118 LEU A C 1
ATOM 928 O O . LEU A 1 118 ? 2.333 -8.790 -16.843 1.00 72.81 118 LEU A O 1
ATOM 932 N N . ALA A 1 119 ? 4.470 -9.435 -16.999 1.00 70.94 119 ALA A N 1
ATOM 933 C CA . ALA A 1 119 ? 4.531 -10.054 -15.680 1.00 70.94 119 ALA A CA 1
ATOM 934 C C . ALA A 1 119 ? 4.388 -9.000 -14.577 1.00 70.94 119 ALA A C 1
ATOM 936 O O . ALA A 1 119 ? 3.518 -9.142 -13.721 1.00 70.94 119 ALA A O 1
ATOM 937 N N . LYS A 1 120 ? 5.147 -7.901 -14.645 1.00 67.56 120 LYS A N 1
ATOM 938 C CA . LYS A 1 120 ? 5.009 -6.759 -13.730 1.00 67.56 120 LYS A CA 1
ATOM 939 C C . LYS A 1 120 ? 3.607 -6.156 -13.806 1.00 67.56 120 LYS A C 1
ATOM 941 O O . LYS A 1 120 ? 3.016 -5.891 -12.769 1.00 67.56 120 LYS A O 1
ATOM 946 N N . ALA A 1 121 ? 3.023 -6.036 -15.000 1.00 64.75 121 ALA A N 1
ATOM 947 C CA . ALA A 1 121 ? 1.671 -5.510 -15.195 1.00 64.75 121 ALA A CA 1
ATOM 948 C C . ALA A 1 121 ? 0.564 -6.365 -14.555 1.00 64.75 121 ALA A C 1
ATOM 950 O O . ALA A 1 121 ? -0.454 -5.811 -14.151 1.00 64.75 121 ALA A O 1
ATOM 951 N N . LYS A 1 122 ? 0.746 -7.692 -14.441 1.00 63.19 122 LYS A N 1
ATOM 952 C CA . LYS A 1 122 ? -0.213 -8.581 -13.750 1.00 63.19 122 LYS A CA 1
ATOM 953 C C . LYS A 1 122 ? -0.309 -8.295 -12.256 1.00 63.19 122 LYS A C 1
ATOM 955 O O . LYS A 1 122 ? -1.349 -8.542 -11.656 1.00 63.19 122 LYS A O 1
ATOM 960 N N . PHE A 1 123 ? 0.785 -7.828 -11.669 1.00 58.53 123 PHE A N 1
ATOM 961 C CA . PHE A 1 123 ? 0.878 -7.544 -10.244 1.00 58.53 123 PHE A CA 1
ATOM 962 C C . PHE A 1 123 ? 0.783 -6.051 -9.940 1.00 58.53 123 PHE A C 1
ATOM 964 O O . PHE A 1 123 ? 0.518 -5.703 -8.795 1.00 58.53 123 PHE A O 1
ATOM 971 N N . ALA A 1 124 ? 0.973 -5.201 -10.953 1.00 59.28 124 ALA A N 1
ATOM 972 C CA . ALA A 1 124 ? 1.012 -3.756 -10.835 1.00 59.28 124 ALA A CA 1
ATOM 973 C C . ALA A 1 124 ? -0.282 -3.191 -10.246 1.00 59.28 124 ALA A C 1
ATOM 975 O O . ALA A 1 124 ? -1.386 -3.448 -10.735 1.00 59.28 124 ALA A O 1
ATOM 976 N N . GLY A 1 125 ? -0.113 -2.346 -9.234 1.00 68.38 125 GLY A N 1
ATOM 977 C CA . GLY A 1 125 ? -1.195 -1.625 -8.588 1.00 68.38 125 GLY A CA 1
ATOM 978 C C . GLY A 1 125 ? -1.492 -2.101 -7.172 1.00 68.38 125 GLY A C 1
ATOM 979 O O . GLY A 1 125 ? -0.946 -3.077 -6.654 1.00 68.38 125 GLY A O 1
ATOM 980 N N . THR A 1 126 ? -2.367 -1.345 -6.518 1.00 75.31 126 THR A N 1
ATOM 981 C CA . THR A 1 126 ? -2.791 -1.607 -5.145 1.00 75.31 126 THR A CA 1
ATOM 982 C C . THR A 1 126 ? -4.079 -2.415 -5.140 1.00 75.31 126 THR A C 1
ATOM 984 O O . THR A 1 126 ? -5.050 -2.055 -5.803 1.00 75.31 126 THR A O 1
ATOM 987 N N . ARG A 1 127 ? -4.113 -3.485 -4.355 1.00 83.06 127 ARG A N 1
ATOM 988 C CA . ARG A 1 127 ? -5.287 -4.327 -4.147 1.00 83.06 127 ARG A CA 1
ATOM 989 C C . ARG A 1 127 ? -5.561 -4.462 -2.661 1.00 83.06 127 ARG A C 1
ATOM 991 O O . ARG A 1 127 ? -4.662 -4.800 -1.893 1.00 83.06 127 ARG A O 1
ATOM 998 N N . ILE A 1 128 ? -6.809 -4.240 -2.269 1.00 86.50 128 ILE A N 1
ATOM 999 C CA . ILE A 1 128 ? -7.283 -4.468 -0.905 1.00 86.50 128 ILE A CA 1
ATOM 1000 C C . ILE A 1 128 ? -8.309 -5.594 -0.950 1.00 86.50 128 ILE A C 1
ATOM 1002 O O . ILE A 1 128 ? -9.297 -5.499 -1.677 1.00 86.50 128 ILE A O 1
ATOM 1006 N N . VAL A 1 129 ? -8.067 -6.653 -0.182 1.00 87.81 129 VAL A N 1
ATOM 1007 C CA . VAL A 1 129 ? -8.973 -7.803 -0.067 1.00 87.81 129 VAL A CA 1
ATOM 1008 C C . VAL A 1 129 ? -9.290 -8.038 1.395 1.00 87.81 129 VAL A C 1
ATOM 1010 O O . VAL A 1 129 ? -8.371 -8.120 2.206 1.00 87.81 129 VAL A O 1
ATOM 1013 N N . HIS A 1 130 ? -10.567 -8.205 1.709 1.00 87.62 130 HIS A N 1
ATOM 1014 C CA . HIS A 1 130 ? -11.016 -8.839 2.938 1.00 87.62 130 HIS A CA 1
ATOM 1015 C C . HIS A 1 130 ? -11.660 -10.177 2.593 1.00 87.62 130 HIS A C 1
ATOM 1017 O O . HIS A 1 130 ? -12.616 -10.213 1.819 1.00 87.62 130 HIS A O 1
ATOM 1023 N N . ASN A 1 131 ? -11.103 -11.260 3.130 1.00 83.38 131 ASN A N 1
ATOM 1024 C CA . ASN A 1 131 ? -11.627 -12.609 2.953 1.00 83.38 131 ASN A CA 1
ATOM 1025 C C . ASN A 1 131 ? -11.432 -13.404 4.246 1.00 83.38 131 ASN A C 1
ATOM 1027 O O . ASN A 1 131 ? -10.315 -13.472 4.770 1.00 83.38 131 ASN A O 1
ATOM 1031 N N . GLY A 1 132 ? -12.512 -13.991 4.765 1.00 79.69 132 GLY A N 1
ATOM 1032 C CA . GLY A 1 132 ? -12.442 -14.905 5.907 1.00 79.69 132 GLY A CA 1
ATOM 1033 C C . GLY A 1 132 ? -11.859 -14.261 7.169 1.00 79.69 132 GLY A C 1
ATOM 1034 O O . GLY A 1 132 ? -11.100 -14.900 7.893 1.00 79.69 132 GLY A O 1
ATOM 1035 N N . GLY A 1 133 ? -12.154 -12.978 7.408 1.00 77.62 133 GLY A N 1
ATOM 1036 C CA . GLY A 1 133 ? -11.659 -12.230 8.570 1.00 77.62 133 GLY A CA 1
ATOM 1037 C C . GLY A 1 133 ? -10.225 -11.700 8.445 1.00 77.62 133 GLY A C 1
ATOM 1038 O O . GLY A 1 133 ? -9.733 -11.063 9.375 1.00 77.62 133 GLY A O 1
ATOM 1039 N N . CYS A 1 134 ? -9.555 -11.918 7.310 1.00 81.06 134 CYS A N 1
ATOM 1040 C CA . CYS A 1 134 ? -8.227 -11.383 7.021 1.00 81.06 134 CYS A CA 1
ATOM 1041 C C . CYS A 1 134 ? -8.326 -10.250 5.995 1.00 81.06 134 CYS A C 1
ATOM 1043 O O . CYS A 1 134 ? -8.844 -10.451 4.896 1.00 81.06 134 CYS A O 1
ATOM 1045 N N . THR A 1 135 ? -7.804 -9.071 6.334 1.00 84.38 135 THR A N 1
ATOM 1046 C CA . THR A 1 135 ? -7.653 -7.951 5.397 1.00 84.38 135 THR A CA 1
ATOM 1047 C C . THR A 1 135 ? -6.206 -7.865 4.938 1.00 84.38 135 THR A C 1
ATOM 1049 O O . THR A 1 135 ? -5.312 -7.682 5.759 1.00 84.38 135 THR A O 1
ATOM 1052 N N . ALA A 1 136 ? -5.959 -7.931 3.634 1.00 85.12 136 ALA A N 1
ATOM 1053 C CA . ALA A 1 136 ? -4.639 -7.750 3.046 1.00 85.12 136 ALA A CA 1
ATOM 1054 C C . ALA A 1 136 ? -4.622 -6.550 2.092 1.00 85.12 136 ALA A C 1
ATOM 1056 O O . ALA A 1 136 ? -5.513 -6.398 1.256 1.00 85.12 136 ALA A O 1
ATOM 1057 N N . ILE A 1 137 ? -3.575 -5.731 2.195 1.00 82.62 137 ILE A N 1
ATOM 1058 C CA . ILE A 1 137 ? -3.223 -4.687 1.231 1.00 82.62 137 ILE A CA 1
ATOM 1059 C C . ILE A 1 137 ? -1.991 -5.175 0.478 1.00 82.62 137 ILE A C 1
ATOM 1061 O O . ILE A 1 137 ? -0.935 -5.407 1.069 1.00 82.62 137 ILE A O 1
ATOM 1065 N N . THR A 1 138 ? -2.137 -5.339 -0.828 1.00 80.50 138 THR A N 1
ATOM 1066 C CA . THR A 1 138 ? -1.084 -5.780 -1.742 1.00 80.50 138 THR A CA 1
ATOM 1067 C C . THR A 1 138 ? -0.725 -4.618 -2.653 1.00 80.50 138 THR A C 1
ATOM 1069 O O . THR A 1 138 ? -1.623 -4.011 -3.226 1.00 80.50 138 THR A O 1
ATOM 1072 N N . CYS A 1 139 ? 0.560 -4.310 -2.794 1.00 74.00 139 CYS A N 1
ATOM 1073 C CA . CYS A 1 139 ? 1.061 -3.357 -3.784 1.00 74.00 139 CYS A CA 1
ATOM 1074 C C . CYS A 1 139 ? 2.072 -4.082 -4.660 1.00 74.00 139 CYS A C 1
ATOM 1076 O O . CYS A 1 139 ? 3.018 -4.669 -4.131 1.00 74.00 139 CYS A O 1
ATOM 1078 N N . ASP A 1 140 ? 1.854 -4.055 -5.972 1.00 68.50 140 ASP A N 1
ATOM 1079 C CA . ASP A 1 140 ? 2.758 -4.659 -6.954 1.00 68.50 140 ASP A CA 1
ATOM 1080 C C . ASP A 1 140 ? 3.005 -6.156 -6.684 1.00 68.50 140 ASP A C 1
ATOM 1082 O O . ASP A 1 140 ? 4.121 -6.662 -6.762 1.00 68.50 140 ASP A O 1
ATOM 1086 N N . GLY A 1 141 ? 1.944 -6.872 -6.292 1.00 65.62 141 GLY A N 1
ATOM 1087 C CA . GLY A 1 141 ? 1.983 -8.299 -5.941 1.00 65.62 141 GLY A CA 1
ATOM 1088 C C . GLY A 1 141 ? 2.566 -8.623 -4.561 1.00 65.62 141 GLY A C 1
ATOM 1089 O O . GLY A 1 141 ? 2.449 -9.762 -4.111 1.00 65.62 141 GLY A O 1
ATOM 1090 N N . VAL A 1 142 ? 3.129 -7.641 -3.852 1.00 65.94 142 VAL A N 1
ATOM 1091 C CA . VAL A 1 142 ? 3.709 -7.813 -2.512 1.00 65.94 142 VAL A CA 1
ATOM 1092 C C . VAL A 1 142 ? 2.700 -7.405 -1.441 1.00 65.94 142 VAL A C 1
ATOM 1094 O O . VAL A 1 142 ? 2.169 -6.293 -1.461 1.00 65.94 142 VAL A O 1
ATOM 1097 N N . VAL A 1 143 ? 2.437 -8.287 -0.472 1.00 72.62 143 VAL A N 1
ATOM 1098 C CA . VAL A 1 143 ? 1.573 -7.973 0.678 1.00 72.62 143 VAL A CA 1
ATOM 1099 C C . VAL A 1 143 ? 2.290 -6.966 1.574 1.00 72.62 143 VAL A C 1
ATOM 1101 O O . VAL A 1 143 ? 3.246 -7.317 2.259 1.00 72.62 143 VAL A O 1
ATOM 1104 N N . ARG A 1 144 ? 1.814 -5.719 1.582 1.00 72.00 144 ARG A N 1
ATOM 1105 C CA . ARG A 1 144 ? 2.370 -4.628 2.394 1.00 72.00 144 ARG A CA 1
ATOM 1106 C C . ARG A 1 144 ? 1.799 -4.619 3.795 1.00 72.00 144 ARG A C 1
ATOM 1108 O O . ARG A 1 144 ? 2.525 -4.404 4.759 1.00 72.00 144 ARG A O 1
ATOM 1115 N N . VAL A 1 145 ? 0.500 -4.878 3.897 1.00 72.19 145 VAL A N 1
ATOM 1116 C CA . VAL A 1 145 ? -0.224 -4.844 5.164 1.00 72.19 145 VAL A CA 1
ATOM 1117 C C . VAL A 1 145 ? -1.133 -6.057 5.241 1.00 72.19 145 VAL A C 1
ATOM 1119 O O . VAL A 1 145 ? -1.802 -6.401 4.266 1.00 72.19 145 VAL A O 1
ATOM 1122 N N . ARG A 1 146 ? -1.172 -6.698 6.406 1.00 76.75 146 ARG A N 1
ATOM 1123 C CA . ARG A 1 146 ? -2.105 -7.777 6.714 1.00 76.75 146 ARG A CA 1
ATOM 1124 C C . ARG A 1 146 ? -2.678 -7.545 8.106 1.00 76.75 146 ARG A C 1
ATOM 1126 O O . ARG A 1 146 ? -1.925 -7.342 9.051 1.00 76.75 146 ARG A O 1
ATOM 1133 N N . PHE A 1 147 ? -3.998 -7.587 8.217 1.00 76.19 147 PHE A N 1
ATOM 1134 C CA . PHE A 1 147 ? -4.736 -7.527 9.472 1.00 76.19 147 PHE A CA 1
ATOM 1135 C C . PHE A 1 147 ? -5.546 -8.816 9.634 1.00 76.19 147 PHE A C 1
ATOM 1137 O O . PHE A 1 147 ? -6.247 -9.213 8.703 1.00 76.19 147 PHE A O 1
ATOM 1144 N N . GLY A 1 148 ? -5.478 -9.447 10.808 1.00 67.69 148 GLY A N 1
ATOM 1145 C CA . GLY A 1 148 ? -6.129 -10.735 11.079 1.00 67.69 148 GLY A CA 1
ATOM 1146 C C . GLY A 1 148 ? -5.257 -11.947 10.729 1.00 67.69 148 GLY A C 1
ATOM 1147 O O . GLY A 1 148 ? -4.073 -11.795 10.436 1.00 67.69 148 GLY A O 1
ATOM 1148 N N . ASN A 1 149 ? -5.860 -13.143 10.750 1.00 60.75 149 ASN A N 1
ATOM 1149 C CA . ASN A 1 149 ? -5.196 -14.454 10.628 1.00 60.75 149 ASN A CA 1
ATOM 1150 C C . ASN A 1 149 ? -4.299 -14.818 11.836 1.00 60.75 149 ASN A C 1
ATOM 1152 O O . ASN A 1 149 ? -3.082 -14.925 11.711 1.00 60.75 149 ASN A O 1
ATOM 1156 N N . LEU A 1 150 ? -4.928 -15.004 13.005 1.00 52.94 150 LEU A N 1
ATOM 1157 C CA . LEU A 1 150 ? -4.287 -15.325 14.294 1.00 52.94 150 LEU A CA 1
ATOM 1158 C C . LEU A 1 150 ? -3.764 -16.776 14.400 1.00 52.94 150 LEU A C 1
ATOM 1160 O O . LEU A 1 150 ? -3.113 -17.111 15.383 1.00 52.94 150 LEU A O 1
ATOM 1164 N N . ASP A 1 151 ? -4.039 -17.629 13.406 1.00 54.41 151 ASP A N 1
ATOM 1165 C CA . ASP A 1 151 ? -3.800 -19.079 13.485 1.00 54.41 151 ASP A CA 1
ATOM 1166 C C . ASP A 1 151 ? -2.554 -19.557 12.707 1.00 54.41 151 ASP A C 1
ATOM 1168 O O . ASP A 1 151 ? -2.285 -20.759 12.635 1.00 54.41 151 ASP A O 1
ATOM 1172 N N . GLN A 1 152 ? -1.766 -18.653 12.107 1.00 50.12 152 GLN A N 1
ATOM 1173 C CA . GLN A 1 152 ? -0.474 -19.028 11.517 1.00 50.12 152 GLN A CA 1
ATOM 1174 C C . GLN A 1 152 ? 0.590 -19.200 12.604 1.00 50.12 152 GLN A C 1
ATOM 1176 O O . GLN A 1 152 ? 0.780 -18.330 13.447 1.00 50.12 152 GLN A O 1
ATOM 1181 N N . SER A 1 153 ? 1.323 -20.315 12.548 1.00 50.28 153 SER A N 1
ATOM 1182 C CA . SER A 1 153 ? 2.498 -20.555 13.387 1.00 50.28 153 SER A CA 1
ATOM 1183 C C . SER A 1 153 ? 3.509 -19.420 13.190 1.00 50.28 153 SER A C 1
ATOM 1185 O O . SER A 1 153 ? 3.985 -19.216 12.072 1.00 50.28 153 SER A O 1
ATOM 1187 N N . GLU A 1 154 ? 3.799 -18.671 14.259 1.00 50.25 154 GLU A N 1
ATOM 1188 C CA . GLU A 1 154 ? 4.769 -17.572 14.248 1.00 50.25 154 GLU A CA 1
ATOM 1189 C C . GLU A 1 154 ? 6.129 -18.071 13.716 1.00 50.25 154 GLU A C 1
ATOM 1191 O O . GLU A 1 154 ? 6.682 -19.027 14.268 1.00 50.25 154 GLU A O 1
ATOM 1196 N N . PRO A 1 155 ? 6.709 -17.454 12.668 1.00 48.47 155 PRO A N 1
ATOM 1197 C CA . PRO A 1 155 ? 8.136 -17.593 12.407 1.00 48.47 155 PRO A CA 1
ATOM 1198 C C . PRO A 1 155 ? 8.925 -17.040 13.603 1.00 48.47 155 PRO A C 1
ATOM 1200 O O . PRO A 1 155 ? 8.472 -16.096 14.254 1.00 48.47 155 PRO A O 1
ATOM 1203 N N . GLU A 1 156 ? 10.096 -17.623 13.884 1.00 54.00 156 GLU A N 1
ATOM 1204 C CA . GLU A 1 156 ? 10.961 -17.252 15.012 1.00 54.00 156 GLU A CA 1
ATOM 1205 C C . GLU A 1 156 ? 11.108 -15.727 15.173 1.00 54.00 156 GLU A C 1
ATOM 1207 O O . GLU A 1 156 ? 11.396 -14.996 14.226 1.00 54.00 156 GLU A O 1
ATOM 1212 N N . GLN A 1 157 ? 10.859 -15.288 16.409 1.00 53.94 157 GLN A N 1
ATOM 1213 C CA . GLN A 1 157 ? 10.749 -13.915 16.906 1.00 53.94 157 GLN A CA 1
ATOM 1214 C C . GLN A 1 157 ? 11.479 -12.826 16.092 1.00 53.94 157 GLN A C 1
ATOM 1216 O O . GLN A 1 157 ? 12.704 -12.715 16.173 1.00 53.94 157 GLN A O 1
ATOM 1221 N N . PRO A 1 158 ? 10.748 -11.912 15.427 1.00 51.06 158 PRO A N 1
ATOM 1222 C CA . PRO A 1 158 ? 11.289 -10.613 15.069 1.00 51.06 158 PRO A CA 1
ATOM 1223 C C . PRO A 1 158 ? 11.169 -9.621 16.240 1.00 51.06 158 PRO A C 1
ATOM 1225 O O . PRO A 1 158 ? 10.277 -9.708 17.087 1.00 51.06 158 PRO A O 1
ATOM 1228 N N . GLU A 1 159 ? 12.103 -8.673 16.273 1.00 52.66 159 GLU A N 1
ATOM 1229 C CA . GLU A 1 159 ? 12.197 -7.564 17.229 1.00 52.66 159 GLU A CA 1
ATOM 1230 C C . GLU A 1 159 ? 10.881 -6.756 17.362 1.00 52.66 159 GLU A C 1
ATOM 1232 O O . GLU A 1 159 ? 10.085 -6.710 16.421 1.00 52.66 159 GLU A O 1
ATOM 1237 N N . PRO A 1 160 ? 10.626 -6.099 18.519 1.00 52.25 160 PRO A N 1
ATOM 1238 C CA . PRO A 1 160 ? 9.346 -5.447 18.858 1.00 52.25 160 PRO A CA 1
ATOM 1239 C C . PRO A 1 160 ? 8.814 -4.451 17.813 1.00 52.25 160 PRO A C 1
ATOM 1241 O O . PRO A 1 160 ? 7.598 -4.297 17.670 1.00 52.25 160 PRO A O 1
ATOM 1244 N N . LEU A 1 161 ? 9.723 -3.808 17.084 1.00 60.16 161 LEU A N 1
ATOM 1245 C CA . LEU A 1 161 ? 9.484 -3.020 15.882 1.00 60.16 161 LEU A CA 1
ATOM 1246 C C . LEU A 1 161 ? 10.578 -3.413 14.893 1.00 60.16 161 LEU A C 1
ATOM 1248 O O . LEU A 1 161 ? 11.741 -3.085 15.117 1.00 60.16 161 LEU A O 1
ATOM 1252 N N . LYS A 1 162 ? 10.218 -4.109 13.815 1.00 63.56 162 LYS A N 1
ATOM 1253 C CA . LYS A 1 162 ? 11.168 -4.467 12.756 1.00 63.56 162 LYS A CA 1
ATOM 1254 C C . LYS A 1 162 ? 10.782 -3.741 11.476 1.00 63.56 162 LYS A C 1
ATOM 1256 O O . LYS A 1 162 ? 9.647 -3.855 11.019 1.00 63.56 162 LYS A O 1
ATOM 1261 N N . VAL A 1 163 ? 11.731 -3.017 10.895 1.00 60.47 163 VAL A N 1
ATOM 1262 C CA . VAL A 1 163 ? 11.622 -2.504 9.526 1.00 60.47 163 VAL A CA 1
ATOM 1263 C C . VAL A 1 163 ? 12.494 -3.397 8.654 1.00 60.47 163 VAL A C 1
ATOM 1265 O O . VAL A 1 163 ? 13.709 -3.428 8.833 1.00 60.47 163 VAL A O 1
ATOM 1268 N N . ASP A 1 164 ? 11.870 -4.172 7.771 1.00 52.06 164 ASP A N 1
ATOM 1269 C CA . ASP A 1 164 ? 12.557 -5.054 6.826 1.00 52.06 164 ASP A CA 1
ATOM 1270 C C . ASP A 1 164 ? 12.252 -4.576 5.407 1.00 52.06 164 ASP A C 1
ATOM 1272 O O . ASP A 1 164 ? 11.121 -4.694 4.930 1.00 52.06 164 ASP A O 1
ATOM 1276 N N . GLY A 1 165 ? 13.239 -3.944 4.773 1.00 71.19 165 GLY A N 1
ATOM 1277 C CA . GLY A 1 165 ? 13.046 -3.240 3.508 1.00 71.19 165 GLY A CA 1
ATOM 1278 C C . GLY A 1 165 ? 11.989 -2.138 3.626 1.00 71.19 165 GLY A C 1
ATOM 1279 O O . GLY A 1 165 ? 12.191 -1.130 4.299 1.00 71.19 165 GLY A O 1
ATOM 1280 N N . ASP A 1 166 ? 10.859 -2.338 2.956 1.00 58.78 166 ASP A N 1
ATOM 1281 C CA . ASP A 1 166 ? 9.721 -1.419 2.890 1.00 58.78 166 ASP A CA 1
ATOM 1282 C C . ASP A 1 166 ? 8.506 -1.895 3.709 1.00 58.78 166 ASP A C 1
ATOM 1284 O O . ASP A 1 166 ? 7.394 -1.373 3.563 1.00 58.78 166 ASP A O 1
ATOM 1288 N N . GLN A 1 167 ? 8.722 -2.882 4.582 1.00 41.62 167 GLN A N 1
ATOM 1289 C CA . GLN A 1 167 ? 7.705 -3.471 5.436 1.00 41.62 167 GLN A CA 1
ATOM 1290 C C . GLN A 1 167 ? 7.987 -3.186 6.912 1.00 41.62 167 GLN A C 1
ATOM 1292 O O . GLN A 1 167 ? 9.092 -3.396 7.412 1.00 41.62 167 GLN A O 1
ATOM 1297 N N . VAL A 1 168 ? 6.954 -2.728 7.622 1.00 70.19 168 VAL A N 1
ATOM 1298 C CA . VAL A 1 168 ? 6.993 -2.490 9.068 1.00 70.19 168 VAL A CA 1
ATOM 1299 C C . VAL A 1 168 ? 6.226 -3.603 9.771 1.00 70.19 168 VAL A C 1
ATOM 1301 O O . VAL A 1 168 ? 5.043 -3.816 9.510 1.00 70.19 168 VAL A O 1
ATOM 1304 N N . TYR A 1 169 ? 6.898 -4.287 10.688 1.00 67.12 169 TYR A N 1
ATOM 1305 C CA . TYR A 1 169 ? 6.336 -5.315 11.552 1.00 67.12 169 TYR A CA 1
ATOM 1306 C C . TYR A 1 169 ? 6.182 -4.741 12.960 1.00 67.12 169 TYR A C 1
ATOM 1308 O O . TYR A 1 169 ? 7.155 -4.280 13.561 1.00 67.12 169 TYR A O 1
ATOM 1316 N N . ILE A 1 170 ? 4.959 -4.780 13.487 1.00 74.25 170 ILE A N 1
AT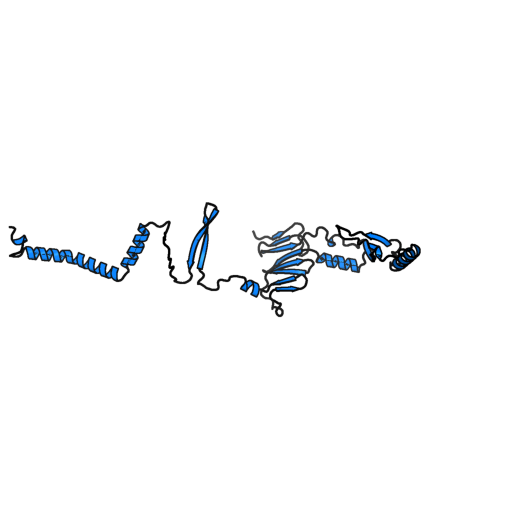OM 1317 C CA . ILE A 1 170 ? 4.656 -4.440 14.880 1.00 74.25 170 ILE A CA 1
ATOM 1318 C C . ILE A 1 170 ? 4.156 -5.714 15.549 1.00 74.25 170 ILE A C 1
ATOM 1320 O O . ILE A 1 170 ? 3.190 -6.323 15.087 1.00 74.25 170 ILE A O 1
ATOM 1324 N N . ARG A 1 171 ? 4.816 -6.128 16.631 1.00 67.69 171 ARG A N 1
ATOM 1325 C CA . ARG A 1 171 ? 4.455 -7.348 17.359 1.00 67.69 171 ARG A CA 1
ATOM 1326 C C . ARG A 1 171 ? 3.098 -7.187 18.049 1.00 67.69 171 ARG A C 1
ATOM 1328 O O . ARG A 1 171 ? 2.877 -6.194 18.738 1.00 67.69 171 ARG A O 1
ATOM 1335 N N . GLU A 1 172 ? 2.229 -8.197 17.964 1.00 60.31 172 GLU A N 1
ATOM 1336 C CA . GLU A 1 172 ? 0.927 -8.177 18.650 1.00 60.31 172 GLU A CA 1
ATOM 1337 C C . GLU A 1 172 ? 1.080 -7.963 20.161 1.00 60.31 172 GLU A C 1
ATOM 1339 O O . GLU A 1 172 ? 0.367 -7.147 20.729 1.00 60.31 172 GLU A O 1
ATOM 1344 N N . ALA A 1 173 ? 2.055 -8.608 20.808 1.00 61.31 173 ALA A N 1
ATOM 1345 C CA . ALA A 1 173 ? 2.334 -8.392 22.229 1.00 61.31 173 ALA A CA 1
ATOM 1346 C C . ALA A 1 173 ? 2.610 -6.913 22.571 1.00 61.31 173 ALA A C 1
ATOM 1348 O O . ALA A 1 173 ? 2.169 -6.445 23.611 1.00 61.31 173 ALA A O 1
ATOM 1349 N N . LEU A 1 174 ? 3.263 -6.155 21.679 1.00 63.59 174 LEU A N 1
ATOM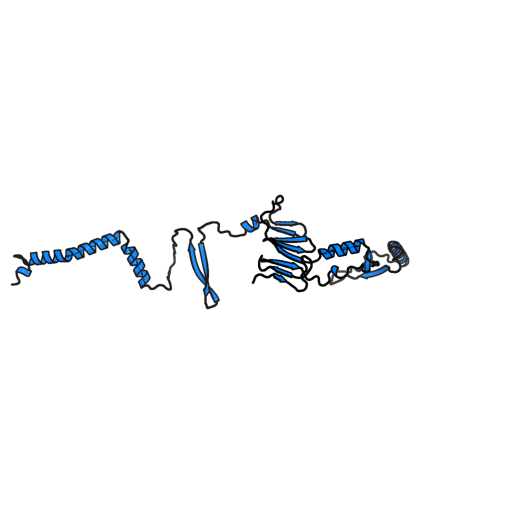 1350 C CA . LEU A 1 174 ? 3.492 -4.717 21.863 1.00 63.59 174 LEU A CA 1
ATOM 1351 C C . LEU A 1 174 ? 2.185 -3.916 21.738 1.00 63.59 174 LEU A C 1
ATOM 1353 O O . LEU A 1 174 ? 1.964 -2.956 22.471 1.00 63.59 174 LEU A O 1
ATOM 1357 N N . ILE A 1 175 ? 1.298 -4.325 20.825 1.00 63.31 175 ILE A N 1
ATOM 1358 C CA . ILE A 1 175 ? -0.046 -3.746 20.697 1.00 63.31 175 ILE A CA 1
ATOM 1359 C C . ILE A 1 175 ? -0.866 -4.065 21.953 1.00 63.31 175 ILE A C 1
ATOM 1361 O O . ILE A 1 175 ? -1.527 -3.182 22.483 1.00 63.31 175 ILE A O 1
ATOM 1365 N N . GLN A 1 176 ? -0.787 -5.292 22.471 1.00 56.28 176 GLN A N 1
ATOM 1366 C CA . GLN A 1 176 ? -1.475 -5.719 23.692 1.00 56.28 176 GLN A CA 1
ATOM 1367 C C . GLN A 1 176 ? -0.962 -4.998 24.946 1.00 56.28 176 GLN A C 1
ATOM 1369 O O . GLN A 1 176 ? -1.785 -4.621 25.778 1.00 56.28 176 GLN A O 1
ATOM 1374 N N . ASP A 1 177 ? 0.347 -4.749 25.048 1.00 56.88 177 ASP A N 1
ATOM 1375 C CA . ASP A 1 177 ? 0.958 -3.940 26.114 1.00 56.88 177 ASP A CA 1
ATOM 1376 C C . ASP A 1 177 ? 0.589 -2.448 25.999 1.00 56.88 177 ASP A C 1
ATOM 1378 O O . ASP A 1 177 ? 0.473 -1.752 27.008 1.00 56.88 177 ASP A O 1
ATOM 1382 N N . GLY A 1 178 ? 0.387 -1.944 24.774 1.00 51.44 178 GLY A N 1
ATOM 1383 C CA . GLY A 1 178 ? -0.044 -0.568 24.499 1.00 51.44 178 GLY A CA 1
ATOM 1384 C C . GLY A 1 178 ? -1.552 -0.336 24.650 1.00 51.44 178 GLY A C 1
ATOM 1385 O O . GLY A 1 178 ? -1.990 0.801 24.852 1.00 51.44 178 GLY A O 1
ATOM 1386 N N . ILE A 1 179 ? -2.368 -1.393 24.586 1.00 51.94 179 ILE A N 1
ATOM 1387 C CA . ILE A 1 179 ? -3.769 -1.328 24.995 1.00 51.94 179 ILE A CA 1
ATOM 1388 C C . ILE A 1 179 ? -3.764 -1.223 26.517 1.00 51.94 179 ILE A C 1
ATOM 1390 O O . ILE A 1 179 ? -3.346 -2.143 27.215 1.00 51.94 179 ILE A O 1
ATOM 1394 N N . ILE A 1 180 ? -4.316 -0.133 27.054 1.00 52.94 180 ILE A N 1
ATOM 1395 C CA . ILE A 1 180 ? -4.701 -0.068 28.467 1.00 52.94 180 ILE A CA 1
ATOM 1396 C C . ILE A 1 180 ? -5.875 -1.040 28.663 1.00 52.94 180 ILE A C 1
ATOM 1398 O O . ILE A 1 180 ? -7.041 -0.653 28.752 1.00 52.94 180 ILE A O 1
ATOM 1402 N N . LYS A 1 181 ? -5.585 -2.342 28.681 1.00 46.12 181 LYS A N 1
ATOM 1403 C CA . LYS A 1 181 ? -6.504 -3.363 29.157 1.00 46.12 181 LYS A CA 1
ATOM 1404 C C . LYS A 1 181 ? -6.538 -3.170 30.656 1.00 46.12 181 LYS A C 1
ATOM 1406 O O . LYS A 1 181 ? -5.616 -3.586 31.345 1.00 46.12 181 LYS A O 1
ATOM 1411 N N . SER A 1 182 ? -7.563 -2.490 31.162 1.00 44.78 182 SER A N 1
ATOM 1412 C CA . SER A 1 182 ? -7.818 -2.482 32.601 1.00 44.78 182 SER A CA 1
ATOM 1413 C C . SER A 1 182 ? -7.966 -3.946 33.045 1.00 44.78 182 SER A C 1
ATOM 1415 O O . SER A 1 182 ? -8.941 -4.583 32.643 1.00 44.78 182 SER A O 1
ATOM 1417 N N . PRO A 1 183 ? -7.015 -4.538 33.793 1.00 46.44 183 PRO A N 1
ATOM 1418 C CA . PRO A 1 183 ? -6.966 -5.994 33.912 1.00 46.44 183 PRO A CA 1
ATOM 1419 C C . PRO A 1 183 ? -7.913 -6.560 34.984 1.00 46.44 183 PRO A C 1
ATOM 1421 O O . PRO A 1 183 ? -7.731 -7.701 35.394 1.00 46.44 183 PRO A O 1
ATOM 1424 N N . TRP A 1 184 ? -8.867 -5.790 35.524 1.00 46.53 184 TRP A N 1
ATOM 1425 C CA . TRP A 1 184 ? -9.566 -6.179 36.756 1.00 46.53 184 TRP A CA 1
ATOM 1426 C C . TRP A 1 184 ? -11.075 -5.886 36.709 1.00 46.53 184 TRP A C 1
ATOM 1428 O O . TRP A 1 184 ? -11.472 -4.821 36.237 1.00 46.53 184 TRP A O 1
ATOM 1438 N N . PRO A 1 185 ? -11.930 -6.731 37.327 1.00 50.38 185 PRO A N 1
ATOM 1439 C CA . PRO A 1 185 ? -13.345 -6.432 37.605 1.00 50.38 185 PRO A CA 1
ATOM 1440 C C . PRO A 1 185 ? -13.543 -5.294 38.640 1.00 50.38 185 PRO A C 1
ATOM 1442 O O . PRO A 1 185 ? -14.605 -5.162 39.242 1.00 50.38 185 PRO A O 1
ATOM 1445 N N . ALA A 1 186 ? -12.520 -4.458 38.839 1.00 51.62 186 ALA A N 1
ATOM 1446 C CA . ALA A 1 186 ? -12.422 -3.356 39.791 1.00 51.62 186 ALA A CA 1
ATOM 1447 C C . ALA A 1 186 ? -12.029 -2.032 39.097 1.00 51.62 186 ALA A C 1
ATOM 1449 O O . ALA A 1 186 ? -11.365 -1.182 39.686 1.00 51.62 186 ALA A O 1
ATOM 1450 N N . ALA A 1 187 ? -12.398 -1.849 37.826 1.00 55.91 187 ALA A N 1
ATOM 1451 C CA . ALA A 1 187 ? -12.161 -0.592 37.126 1.00 55.91 187 ALA A CA 1
ATOM 1452 C C . ALA A 1 187 ? -13.120 0.494 37.638 1.00 55.91 187 ALA A C 1
ATOM 1454 O O . ALA A 1 187 ? -14.342 0.318 37.626 1.00 55.91 187 ALA A O 1
ATOM 1455 N N . TRP A 1 188 ? -12.569 1.630 38.066 1.00 58.06 188 TRP A N 1
ATOM 1456 C CA . TRP A 1 188 ? -13.340 2.863 38.143 1.00 58.06 188 TRP A CA 1
ATOM 1457 C C . TRP A 1 188 ? -13.718 3.260 36.711 1.00 58.06 188 TRP A C 1
A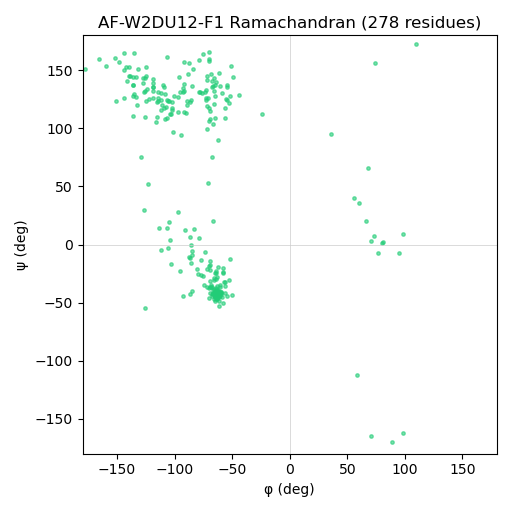TOM 1459 O O . TRP A 1 188 ? -12.886 3.234 35.805 1.00 58.06 188 TRP A O 1
ATOM 1469 N N . SER A 1 189 ? -14.985 3.584 36.480 1.00 63.00 189 SER A N 1
ATOM 1470 C CA . SER A 1 189 ? -15.459 4.048 35.176 1.00 63.00 189 SER A CA 1
ATOM 1471 C C . SER A 1 189 ? -16.209 5.356 35.341 1.00 63.00 189 SER A C 1
ATOM 1473 O O . SER A 1 189 ? -16.979 5.509 36.286 1.00 63.00 189 SER A O 1
ATOM 1475 N N . VAL A 1 190 ? -15.992 6.292 34.416 1.00 69.25 190 VAL A N 1
ATOM 1476 C CA . VAL A 1 190 ? -16.820 7.490 34.261 1.00 69.25 190 VAL A CA 1
ATOM 1477 C C . VAL A 1 190 ? -17.555 7.355 32.933 1.00 69.25 190 VAL A C 1
ATOM 1479 O O . VAL A 1 190 ? -16.937 7.308 31.870 1.00 69.25 190 VAL A O 1
ATOM 1482 N N . ARG A 1 191 ? -18.883 7.259 32.983 1.00 69.94 191 ARG A N 1
ATOM 1483 C CA . ARG A 1 191 ? -19.744 7.295 31.800 1.00 69.94 191 ARG A CA 1
ATOM 1484 C C . ARG A 1 191 ? -20.040 8.753 31.471 1.00 69.94 191 ARG A C 1
ATOM 1486 O O . ARG A 1 191 ? -20.572 9.474 32.307 1.00 69.94 191 ARG A O 1
ATOM 1493 N N . MET A 1 192 ? -19.739 9.164 30.247 1.00 78.94 192 MET A N 1
ATOM 1494 C CA . MET A 1 192 ? -20.070 10.492 29.727 1.00 78.94 192 MET A CA 1
ATOM 1495 C C . MET A 1 192 ? -21.379 10.441 28.930 1.00 78.94 192 MET A C 1
ATOM 1497 O O . MET A 1 192 ? -21.634 9.454 28.238 1.00 78.94 192 MET A O 1
ATOM 1501 N N . GLN A 1 193 ? -22.194 11.494 29.000 1.00 71.31 193 GLN A N 1
ATOM 1502 C CA . GLN A 1 193 ? -23.307 11.732 28.074 1.00 71.31 193 GLN A CA 1
ATOM 1503 C C . GLN A 1 193 ? -23.181 13.111 27.438 1.00 71.31 193 GLN A C 1
ATOM 1505 O O . GLN A 1 193 ? -22.588 14.030 28.005 1.00 71.31 193 GLN A O 1
ATOM 1510 N N . LEU A 1 194 ? -23.737 13.236 26.238 1.00 79.75 194 LEU A N 1
ATOM 1511 C CA . LEU A 1 194 ? -23.855 14.498 25.527 1.00 79.75 194 LEU A CA 1
ATOM 1512 C C . LEU A 1 194 ? -25.175 15.160 25.934 1.00 79.75 194 LEU A C 1
ATOM 1514 O O . LEU A 1 194 ? -26.236 14.571 25.743 1.00 79.75 194 LEU A O 1
ATOM 1518 N N . GLY A 1 195 ? -25.108 16.358 26.512 1.00 78.31 195 GLY A N 1
ATOM 1519 C CA . GLY A 1 195 ? -26.299 17.148 26.825 1.00 78.31 195 GLY A CA 1
ATOM 1520 C C . GLY A 1 195 ? -26.911 17.786 25.581 1.00 78.31 195 GLY A C 1
ATOM 1521 O O . GLY A 1 195 ? -26.250 17.928 24.553 1.00 78.31 195 GLY A O 1
ATOM 1522 N N . GLU A 1 196 ? -28.159 18.243 25.689 1.00 76.06 196 GLU A N 1
ATOM 1523 C CA . GLU A 1 196 ? -28.892 18.921 24.602 1.00 76.06 196 GLU A CA 1
ATOM 1524 C C . GLU A 1 196 ? -28.180 20.184 24.077 1.00 76.06 196 GLU A C 1
ATOM 1526 O O . GLU A 1 196 ? -28.393 20.612 22.948 1.00 76.06 196 GLU A O 1
ATOM 1531 N N . ASN A 1 197 ? -27.276 20.757 24.874 1.00 81.19 197 ASN A N 1
ATOM 1532 C CA . ASN A 1 197 ? -26.423 21.892 24.514 1.00 81.19 197 ASN A CA 1
ATOM 1533 C C . ASN A 1 197 ? -25.103 21.496 23.815 1.00 81.19 197 ASN A C 1
ATOM 1535 O O . ASN A 1 197 ? -24.230 22.347 23.639 1.00 81.19 197 ASN A O 1
ATOM 1539 N N . GLY A 1 198 ? -24.914 20.215 23.482 1.00 81.81 198 GLY A N 1
ATOM 1540 C CA . GLY A 1 198 ? -23.704 19.687 22.847 1.00 81.81 198 GLY A CA 1
ATOM 1541 C C . GLY A 1 198 ? -22.484 19.579 23.769 1.00 81.81 198 GLY A C 1
ATOM 1542 O O . GLY A 1 198 ? -21.391 19.273 23.292 1.00 81.81 198 GLY A O 1
ATOM 1543 N N . LYS A 1 199 ? -22.626 19.817 25.080 1.00 74.00 199 LYS A N 1
ATOM 1544 C CA . LYS A 1 199 ? -21.532 19.642 26.046 1.00 74.00 199 LYS A CA 1
ATOM 1545 C C . LYS A 1 199 ? -21.562 18.242 26.645 1.00 74.00 199 LYS A C 1
ATOM 1547 O O . LYS A 1 199 ? -22.609 17.752 27.063 1.00 74.00 199 LYS A O 1
ATOM 1552 N N . LEU A 1 200 ? -20.392 17.615 26.719 1.00 66.75 200 LEU A N 1
ATOM 1553 C CA . LEU A 1 200 ? -20.213 16.354 27.431 1.00 66.75 200 LEU A CA 1
ATOM 1554 C C . LEU A 1 200 ? -20.243 16.605 28.944 1.00 66.75 200 LEU A C 1
ATOM 1556 O O . LEU A 1 200 ? -19.532 17.480 29.439 1.00 66.75 200 LEU A O 1
ATOM 1560 N N . TYR A 1 201 ? -21.027 15.818 29.677 1.00 74.31 201 TYR A N 1
ATOM 1561 C CA . TYR A 1 201 ? -21.035 15.805 31.141 1.00 74.31 201 TYR A CA 1
ATOM 1562 C C . TYR A 1 201 ? -20.959 14.373 31.679 1.00 74.31 201 TYR A C 1
ATOM 1564 O O . TYR A 1 201 ? -21.361 13.413 31.015 1.00 74.31 201 TYR A O 1
ATOM 1572 N N . ALA A 1 202 ? -20.381 14.221 32.872 1.00 76.06 202 ALA A N 1
ATOM 1573 C CA . ALA A 1 202 ? -20.291 12.928 33.537 1.00 76.06 202 ALA A CA 1
ATOM 1574 C C . ALA A 1 202 ? -21.697 12.495 33.971 1.00 76.06 202 ALA A C 1
ATOM 1576 O O . ALA A 1 202 ? -22.327 13.147 34.799 1.00 76.06 202 ALA A O 1
ATOM 1577 N N . ALA A 1 203 ? -22.187 11.408 33.387 1.00 70.94 203 ALA A N 1
ATOM 1578 C CA . ALA A 1 203 ? -23.538 10.882 33.563 1.00 70.94 203 ALA A CA 1
ATOM 1579 C C . ALA A 1 203 ? -23.596 9.627 34.445 1.00 70.94 203 ALA A C 1
ATOM 1581 O O . ALA A 1 203 ? -24.670 9.093 34.708 1.00 70.94 203 ALA A O 1
ATOM 1582 N N . GLY A 1 204 ? -22.447 9.127 34.895 1.00 63.22 204 GLY A N 1
ATOM 1583 C CA . GLY A 1 204 ? -22.377 8.041 35.863 1.00 63.22 204 GLY A CA 1
ATOM 1584 C C . GLY A 1 204 ? -20.941 7.718 36.240 1.00 63.22 204 GLY A C 1
ATOM 1585 O O . GLY A 1 204 ? -20.029 7.904 35.437 1.00 63.22 204 GLY A O 1
ATOM 1586 N N . MET A 1 205 ? -20.743 7.219 37.455 1.00 68.44 205 MET A N 1
ATOM 1587 C CA . MET A 1 205 ? -19.455 6.726 37.928 1.00 68.44 205 MET A CA 1
ATOM 1588 C C . MET A 1 205 ? -19.659 5.375 38.611 1.00 68.44 205 MET A C 1
ATOM 1590 O O . MET A 1 205 ? -20.521 5.254 39.479 1.00 68.44 205 MET A O 1
ATOM 1594 N N . GLY A 1 206 ? -18.902 4.360 38.197 1.00 62.81 206 GLY A N 1
ATOM 1595 C CA . GLY A 1 206 ? -18.984 3.004 38.740 1.00 62.81 206 GLY A CA 1
ATOM 1596 C C . GLY A 1 206 ? -17.663 2.581 39.366 1.00 62.81 206 GLY A C 1
ATOM 1597 O O . GLY A 1 206 ? -16.612 2.795 38.765 1.00 62.81 206 GLY A O 1
ATOM 1598 N N . VAL A 1 207 ? -17.723 1.968 40.548 1.00 62.38 207 VAL A N 1
ATOM 1599 C CA . VAL A 1 207 ? -16.588 1.296 41.193 1.00 62.38 207 VAL A CA 1
ATOM 1600 C C . VAL A 1 207 ? -16.898 -0.198 41.191 1.00 62.38 207 VAL A C 1
ATOM 1602 O O . VAL A 1 207 ? -17.968 -0.602 41.642 1.00 62.38 207 VAL A O 1
ATOM 1605 N N . GLY A 1 208 ? -16.009 -1.012 40.623 1.00 56.12 208 GLY A N 1
ATOM 1606 C CA . GLY A 1 208 ? -16.174 -2.466 40.635 1.00 56.12 208 GLY A CA 1
ATOM 1607 C C . GLY A 1 208 ? -15.933 -3.053 42.032 1.00 56.12 208 GLY A C 1
ATOM 1608 O O . GLY A 1 208 ? -15.057 -2.573 42.748 1.00 56.12 208 GLY A O 1
ATOM 1609 N N . LEU A 1 209 ? -16.690 -4.106 42.384 1.00 59.38 209 LEU A N 1
ATOM 1610 C CA . LEU A 1 209 ? -16.786 -4.758 43.712 1.00 59.38 209 LEU A CA 1
ATOM 1611 C C . LEU A 1 209 ? -17.578 -3.939 44.760 1.00 59.38 209 LEU A C 1
ATOM 1613 O O . LEU A 1 209 ? -17.682 -2.722 44.615 1.00 59.38 209 LEU A O 1
ATOM 1617 N N . PRO A 1 210 ? -18.160 -4.562 45.813 1.00 56.56 210 PRO A N 1
ATOM 1618 C CA . PRO A 1 210 ? -18.852 -3.843 46.890 1.00 56.56 210 PRO A CA 1
ATOM 1619 C C . PRO A 1 210 ? -17.877 -2.921 47.640 1.00 56.56 210 PRO A C 1
ATOM 1621 O O . PRO A 1 210 ? -17.231 -3.320 48.605 1.00 56.56 210 PRO A O 1
ATOM 1624 N N . SER A 1 211 ? -17.766 -1.685 47.160 1.00 57.47 211 SER A N 1
ATOM 1625 C CA . SER A 1 211 ? -16.816 -0.673 47.619 1.00 57.47 211 SER A CA 1
ATOM 1626 C C . SER A 1 211 ? -17.558 0.600 48.025 1.00 57.47 211 SER A C 1
ATOM 1628 O O . SER A 1 211 ? -18.571 0.965 47.428 1.00 57.47 211 SER A O 1
ATOM 1630 N N . GLN A 1 212 ? -17.055 1.282 49.054 1.00 62.06 212 GLN A N 1
ATOM 1631 C CA . GLN A 1 212 ? -17.607 2.537 49.566 1.00 62.06 212 GLN A CA 1
ATOM 1632 C C . GLN A 1 212 ? -16.930 3.738 48.892 1.00 62.06 212 GLN A C 1
ATOM 1634 O O . GLN A 1 212 ? -15.709 3.763 48.753 1.00 62.06 212 GLN A O 1
ATOM 1639 N N . PHE A 1 213 ? -17.709 4.759 48.520 1.00 62.72 213 PHE A N 1
ATOM 1640 C CA . PHE A 1 213 ? -17.175 6.046 48.070 1.00 62.72 213 PHE A CA 1
ATOM 1641 C C . PHE A 1 213 ? -17.060 6.992 49.273 1.00 62.72 213 PHE A C 1
ATOM 1643 O O . PHE A 1 213 ? -18.071 7.352 49.878 1.00 62.72 213 PHE A O 1
ATOM 1650 N N . VAL A 1 214 ? -15.835 7.367 49.645 1.00 63.47 214 VAL A N 1
ATOM 1651 C CA . VAL A 1 214 ? -15.574 8.342 50.714 1.00 63.47 214 VAL A CA 1
ATOM 1652 C C . VAL A 1 214 ? -15.214 9.669 50.062 1.00 63.47 214 VAL A C 1
ATOM 1654 O O . VAL A 1 214 ? -14.202 9.773 49.373 1.00 63.47 214 VAL A O 1
ATOM 1657 N N . VAL A 1 215 ? -16.055 10.682 50.266 1.00 65.88 215 VAL A N 1
ATOM 1658 C CA . VAL A 1 215 ? -15.855 12.027 49.714 1.00 65.88 215 VAL A CA 1
ATOM 1659 C C . VAL A 1 215 ? -15.498 12.975 50.845 1.00 65.88 215 VAL A C 1
ATOM 1661 O O . VAL A 1 215 ? -16.312 13.203 51.734 1.00 65.88 215 VAL A O 1
ATOM 1664 N N . SER A 1 216 ? -14.299 13.551 50.794 1.00 64.56 216 SER A N 1
ATOM 1665 C CA . SER A 1 216 ? -13.944 14.711 51.611 1.00 64.56 216 SER A CA 1
ATOM 1666 C C . SER A 1 216 ? -14.187 15.966 50.779 1.00 64.56 216 SER A C 1
ATOM 1668 O O . SER A 1 216 ? -13.333 16.352 49.984 1.00 64.56 216 SER A O 1
ATOM 1670 N N . ALA A 1 217 ? -15.368 16.567 50.912 1.00 71.31 217 ALA A N 1
ATOM 1671 C CA . ALA A 1 217 ? -15.729 17.790 50.203 1.00 71.31 217 ALA A CA 1
ATOM 1672 C C . ALA A 1 217 ? -16.498 18.746 51.117 1.00 71.31 217 ALA A C 1
ATOM 1674 O O . ALA A 1 217 ? -17.330 18.313 51.912 1.00 71.31 217 ALA A O 1
ATOM 1675 N N . ASP A 1 218 ? -16.280 20.047 50.926 1.00 77.38 218 ASP A N 1
ATOM 1676 C CA . ASP A 1 218 ? -16.996 21.103 51.653 1.00 77.38 218 ASP A CA 1
ATOM 1677 C C . ASP A 1 218 ? -18.479 21.201 51.245 1.00 77.38 218 ASP A C 1
ATOM 1679 O O . ASP A 1 218 ? -19.294 21.795 51.952 1.00 77.38 218 ASP A O 1
ATOM 1683 N N . ARG A 1 219 ? -18.856 20.627 50.091 1.00 63.75 219 ARG A N 1
ATOM 1684 C CA . ARG A 1 219 ? -20.235 20.618 49.589 1.00 63.75 219 ARG A CA 1
ATOM 1685 C C . ARG A 1 219 ? -20.510 19.381 48.729 1.00 63.75 219 ARG A C 1
ATOM 1687 O O . ARG A 1 219 ? -19.846 19.169 47.719 1.00 63.75 219 ARG A O 1
ATOM 1694 N N . PHE A 1 220 ? -21.526 18.602 49.103 1.00 74.44 220 PHE A N 1
ATOM 1695 C CA . PHE A 1 220 ? -22.039 17.451 48.351 1.00 74.44 220 PHE A CA 1
ATOM 1696 C C . PHE A 1 220 ? -23.539 17.644 48.084 1.00 74.44 220 PHE A C 1
ATOM 1698 O O . PHE A 1 220 ? -24.274 18.040 48.987 1.00 74.44 220 PHE A O 1
ATOM 1705 N N . ALA A 1 221 ? -23.992 17.396 46.853 1.00 68.75 221 ALA A N 1
ATOM 1706 C CA . ALA A 1 221 ? -25.390 17.548 46.451 1.00 68.75 221 ALA A CA 1
ATOM 1707 C C . ALA A 1 221 ? -25.839 16.359 45.591 1.00 68.75 221 ALA A C 1
ATOM 1709 O O . ALA A 1 221 ? -25.109 15.926 44.701 1.00 68.75 221 ALA A O 1
ATOM 1710 N N . ILE A 1 222 ? -27.052 15.863 45.848 1.00 69.19 222 ILE A N 1
ATOM 1711 C CA . ILE A 1 222 ? -27.755 14.898 44.996 1.00 69.19 222 ILE A CA 1
ATOM 1712 C C . ILE A 1 222 ? -28.862 15.683 44.292 1.00 69.19 222 ILE A C 1
ATOM 1714 O O . ILE A 1 222 ? -29.815 16.109 44.941 1.00 69.19 222 ILE A O 1
ATOM 1718 N N . ASN A 1 223 ? -28.713 15.911 42.990 1.00 65.06 223 ASN A N 1
ATOM 1719 C CA . ASN A 1 223 ? -29.721 16.601 42.184 1.00 65.06 223 ASN A CA 1
ATOM 1720 C C . ASN A 1 223 ? -30.749 15.585 41.647 1.00 65.06 223 ASN A C 1
ATOM 1722 O O . ASN A 1 223 ? -30.451 14.395 41.562 1.00 65.06 223 ASN A O 1
ATOM 1726 N N . ASP A 1 224 ? -31.958 16.047 41.323 1.00 64.06 224 ASP A N 1
ATOM 1727 C CA . ASP A 1 224 ? -33.053 15.252 40.728 1.00 64.06 224 ASP A CA 1
ATOM 1728 C C . ASP A 1 224 ? -33.662 14.139 41.605 1.00 64.06 224 ASP A C 1
ATOM 1730 O O . ASP A 1 224 ? -34.352 13.246 41.115 1.00 64.06 224 ASP A O 1
ATOM 1734 N N . ARG A 1 225 ? -33.483 14.220 42.929 1.00 62.84 225 ARG A N 1
ATOM 1735 C CA . ARG A 1 225 ? -34.255 13.442 43.909 1.00 62.84 225 ARG A CA 1
ATOM 1736 C C . ARG A 1 225 ? -35.035 14.357 44.843 1.00 62.84 225 ARG A C 1
ATOM 1738 O O . ARG A 1 225 ? -34.505 15.359 45.318 1.00 62.84 225 ARG A O 1
ATOM 1745 N N . SER A 1 226 ? -36.278 13.986 45.156 1.00 78.50 226 SER A N 1
ATOM 1746 C CA . SER A 1 226 ? -37.056 14.693 46.173 1.00 78.50 226 SER A CA 1
ATOM 1747 C C . SER A 1 226 ? -36.430 14.489 47.553 1.00 78.50 226 SER A C 1
ATOM 1749 O O . SER A 1 226 ? -36.072 13.369 47.928 1.00 78.50 226 SER A O 1
ATOM 1751 N N . ALA A 1 227 ? -36.343 15.565 48.339 1.00 76.12 227 ALA A N 1
ATOM 1752 C CA . ALA A 1 227 ? -35.921 15.493 49.736 1.00 76.12 227 ALA A CA 1
ATOM 1753 C C . ALA A 1 227 ? -36.796 14.518 50.543 1.00 76.12 227 ALA A C 1
ATOM 1755 O O . ALA A 1 227 ? -36.292 13.839 51.433 1.00 76.12 227 ALA A O 1
ATOM 1756 N N . SER A 1 228 ? -38.082 14.396 50.197 1.00 78.69 228 SER A N 1
ATOM 1757 C CA . SER A 1 228 ? -39.004 13.443 50.821 1.00 78.69 228 SER A CA 1
ATOM 1758 C C . SER A 1 228 ? -38.573 11.994 50.604 1.00 78.69 228 SER A C 1
ATOM 1760 O O . SER A 1 228 ? -38.535 11.231 51.564 1.00 78.69 228 SER A O 1
ATOM 1762 N N . ASP A 1 229 ? -38.169 11.633 49.385 1.00 78.19 229 ASP A N 1
ATOM 1763 C CA . ASP A 1 229 ? -37.737 10.266 49.070 1.00 78.19 229 ASP A CA 1
ATOM 1764 C C . ASP A 1 229 ? -36.444 9.926 49.816 1.00 78.19 229 ASP A C 1
ATOM 1766 O O . ASP A 1 229 ? -36.263 8.818 50.311 1.00 78.19 229 ASP A O 1
ATOM 1770 N N . ILE A 1 230 ? -35.530 10.898 49.910 1.00 78.88 230 ILE A N 1
ATOM 1771 C CA . ILE A 1 230 ? -34.263 10.733 50.635 1.00 78.88 230 ILE A CA 1
ATOM 1772 C C . ILE A 1 230 ? -34.536 10.526 52.128 1.00 78.88 230 ILE A C 1
ATOM 1774 O O . ILE A 1 230 ? -33.967 9.626 52.744 1.00 78.88 230 ILE A O 1
ATOM 1778 N N . LEU A 1 231 ? -35.424 11.334 52.712 1.00 82.19 231 LEU A N 1
ATOM 1779 C CA . LEU A 1 231 ? -35.812 11.200 54.114 1.00 82.19 231 LEU A CA 1
ATOM 1780 C C . LEU A 1 231 ? -36.510 9.866 54.389 1.00 82.19 231 LEU A C 1
ATOM 1782 O O . LEU A 1 231 ? -36.284 9.278 55.444 1.00 82.19 231 LEU A O 1
ATOM 1786 N N . GLN A 1 232 ? -37.308 9.366 53.447 1.00 80.44 232 GLN A N 1
ATOM 1787 C CA . GLN A 1 232 ? -37.991 8.086 53.587 1.00 80.44 232 GLN A CA 1
ATOM 1788 C C . GLN A 1 232 ? -37.023 6.897 53.539 1.00 80.44 232 GLN A C 1
ATOM 1790 O O . GLN A 1 232 ? -37.125 6.005 54.382 1.00 80.44 232 GLN A O 1
ATOM 1795 N N . ASP A 1 233 ? -36.033 6.920 52.643 1.00 82.19 233 ASP A N 1
ATOM 1796 C CA . ASP A 1 233 ? -34.974 5.903 52.599 1.00 82.19 233 ASP A CA 1
ATOM 1797 C C . ASP A 1 233 ? -34.150 5.892 53.897 1.00 82.19 233 ASP A C 1
ATOM 1799 O O . ASP A 1 233 ? -33.852 4.833 54.457 1.00 82.19 233 ASP A O 1
ATOM 1803 N N . ILE A 1 234 ? -33.794 7.081 54.399 1.00 82.44 234 ILE A N 1
ATOM 1804 C CA . ILE A 1 234 ? -33.059 7.229 55.661 1.00 82.44 234 ILE A CA 1
ATOM 1805 C C . ILE A 1 234 ? -33.901 6.706 56.829 1.00 82.44 234 ILE A C 1
ATOM 1807 O O . ILE A 1 234 ? -33.392 5.939 57.647 1.00 82.44 234 ILE A O 1
ATOM 1811 N N . ALA A 1 235 ? -35.183 7.070 56.900 1.00 79.94 235 ALA A N 1
ATOM 1812 C CA . ALA A 1 235 ? -36.094 6.599 57.939 1.00 79.94 235 ALA A CA 1
ATOM 1813 C C . ALA A 1 235 ? -36.261 5.071 57.911 1.00 79.94 235 ALA A C 1
ATOM 1815 O O . ALA A 1 235 ? -36.238 4.439 58.969 1.00 79.94 235 ALA A O 1
ATOM 1816 N N . GLY A 1 236 ? -36.357 4.473 56.719 1.00 78.06 236 GLY A N 1
ATOM 1817 C CA . GLY A 1 236 ? -36.391 3.021 56.538 1.00 78.06 236 GLY A CA 1
ATOM 1818 C C . GLY A 1 236 ? -35.152 2.344 57.122 1.00 78.06 236 GLY A C 1
ATOM 1819 O O . GLY A 1 236 ? -35.275 1.463 57.972 1.00 78.06 236 GLY A O 1
ATOM 1820 N N . LYS A 1 237 ? -33.955 2.834 56.772 1.00 83.94 237 LYS A N 1
ATOM 1821 C CA . LYS A 1 237 ? -32.697 2.300 57.319 1.00 83.94 237 LYS A CA 1
ATOM 1822 C C . LYS A 1 237 ? -32.574 2.478 58.827 1.00 83.94 237 LYS A C 1
ATOM 1824 O O . LYS A 1 237 ? -32.088 1.577 59.502 1.00 83.94 237 LYS A O 1
ATOM 1829 N N . ILE A 1 238 ? -33.017 3.613 59.372 1.00 79.06 238 ILE A N 1
ATOM 1830 C CA . ILE A 1 238 ? -33.041 3.834 60.826 1.00 79.06 238 ILE A CA 1
ATOM 1831 C C . ILE A 1 238 ? -33.952 2.800 61.504 1.00 79.06 238 ILE A C 1
ATOM 1833 O O . ILE A 1 238 ? -33.561 2.238 62.527 1.00 79.06 238 ILE A O 1
ATOM 1837 N N . GLY A 1 239 ? -35.113 2.495 60.915 1.00 76.38 239 GLY A N 1
ATOM 1838 C CA . GLY A 1 239 ? -36.040 1.471 61.408 1.00 76.38 239 GLY A CA 1
ATOM 1839 C C . GLY A 1 239 ? -35.488 0.039 61.381 1.00 76.38 239 GLY A C 1
ATOM 1840 O O . GLY A 1 239 ? -35.947 -0.803 62.149 1.00 76.38 239 GLY A O 1
ATOM 1841 N N . GLU A 1 240 ? -34.489 -0.237 60.543 1.00 80.50 240 GLU A N 1
ATOM 1842 C CA . GLU A 1 240 ? -33.790 -1.529 60.478 1.00 80.50 240 GLU A CA 1
ATOM 1843 C C . GLU A 1 240 ? -32.634 -1.643 61.481 1.00 80.50 240 GLU A C 1
ATOM 1845 O O . GLU A 1 240 ? -32.149 -2.744 61.749 1.00 80.50 240 GLU A O 1
ATOM 1850 N N . THR A 1 241 ? -32.170 -0.528 62.055 1.00 85.19 241 THR A N 1
ATOM 1851 C CA . THR A 1 241 ? -31.108 -0.581 63.066 1.00 85.19 241 THR A CA 1
ATOM 1852 C C . THR A 1 241 ? -31.609 -1.224 64.355 1.00 85.19 241 THR A C 1
ATOM 1854 O O . THR A 1 241 ? -32.744 -1.005 64.773 1.00 85.19 241 THR A O 1
ATOM 1857 N N . LYS A 1 242 ? -30.723 -1.950 65.048 1.00 84.50 242 LYS A N 1
ATOM 1858 C CA . LYS A 1 242 ? -31.028 -2.550 66.355 1.00 84.50 242 LYS A CA 1
ATOM 1859 C C . LYS A 1 242 ? -31.540 -1.510 67.361 1.00 84.50 242 LYS A C 1
ATOM 1861 O O . LYS A 1 242 ? -32.550 -1.737 68.010 1.00 84.50 242 LYS A O 1
ATOM 1866 N N . LEU A 1 243 ? -30.893 -0.342 67.418 1.00 84.25 243 LEU A N 1
ATOM 1867 C CA . LEU A 1 243 ? -31.325 0.772 68.266 1.00 84.25 243 LEU A CA 1
ATOM 1868 C C . LEU A 1 243 ? -32.714 1.298 67.865 1.00 84.25 243 LEU A C 1
ATOM 1870 O O . LEU A 1 243 ? -33.530 1.594 68.732 1.00 84.25 243 LEU A O 1
ATOM 1874 N N . GLY A 1 244 ? -32.993 1.412 66.563 1.00 83.75 244 GLY A N 1
ATOM 1875 C CA . GLY A 1 244 ? -34.296 1.844 66.056 1.00 83.75 244 GLY A CA 1
ATOM 1876 C C . GLY A 1 244 ? -35.418 0.861 66.393 1.00 83.75 244 GLY A C 1
ATOM 1877 O O . GLY A 1 244 ? -36.498 1.290 66.793 1.00 83.75 244 GLY A O 1
ATOM 1878 N N . GLN A 1 245 ? -35.151 -0.443 66.296 1.00 86.19 245 GLN A N 1
ATOM 1879 C CA . GLN A 1 245 ? -36.088 -1.495 66.697 1.00 86.19 245 GLN A CA 1
ATOM 1880 C C . GLN A 1 245 ? -36.333 -1.487 68.209 1.00 86.19 245 GLN A C 1
ATOM 1882 O O . GLN A 1 245 ? -37.485 -1.459 68.627 1.00 86.19 245 GLN A O 1
ATOM 1887 N N . GLU A 1 246 ? -35.278 -1.402 69.023 1.00 86.38 246 GLU A N 1
ATOM 1888 C CA . GLU A 1 246 ? -35.387 -1.334 70.488 1.00 86.38 246 GLU A CA 1
ATOM 1889 C C . GLU A 1 246 ? -36.167 -0.092 70.952 1.00 86.38 246 GLU A C 1
ATOM 1891 O O . GLU A 1 246 ? -37.035 -0.182 71.821 1.00 86.38 246 GLU A O 1
ATOM 1896 N N . LEU A 1 247 ? -35.907 1.076 70.352 1.00 85.00 247 LEU A N 1
ATOM 1897 C CA . LEU A 1 247 ? -36.657 2.300 70.645 1.00 85.00 247 LEU A CA 1
ATOM 1898 C C . LEU A 1 247 ? -38.124 2.175 70.232 1.00 85.00 247 LEU A C 1
ATOM 1900 O O . LEU A 1 247 ? -39.002 2.612 70.973 1.00 85.00 247 LEU A O 1
ATOM 1904 N N . LYS A 1 248 ? -38.400 1.570 69.072 1.00 83.31 248 LYS A N 1
ATOM 1905 C CA . LYS A 1 248 ? -39.769 1.336 68.609 1.00 83.31 248 LYS A CA 1
ATOM 1906 C C . LYS A 1 248 ? -40.520 0.399 69.552 1.00 83.31 248 LYS A C 1
ATOM 1908 O O . LYS A 1 248 ? -41.619 0.736 69.969 1.00 83.31 248 LYS A O 1
ATOM 1913 N N . GLU A 1 249 ? -39.903 -0.704 69.962 1.00 83.56 249 GLU A N 1
ATOM 1914 C CA . GLU A 1 249 ? -40.477 -1.626 70.945 1.00 83.56 249 GLU A CA 1
ATOM 1915 C C . GLU A 1 249 ? -40.758 -0.931 72.280 1.00 83.56 249 GLU A C 1
ATOM 1917 O O . GLU A 1 249 ? -41.830 -1.118 72.850 1.00 83.56 249 GLU A O 1
ATOM 1922 N N . GLN A 1 250 ? -39.849 -0.081 72.769 1.00 83.44 250 GLN A N 1
ATOM 1923 C CA . GLN A 1 250 ? -40.081 0.695 73.992 1.00 83.44 250 GLN A CA 1
ATOM 1924 C C . GLN A 1 250 ? -41.230 1.696 73.852 1.00 83.44 250 GLN A C 1
ATOM 1926 O O . GLN A 1 250 ? -42.019 1.850 74.786 1.00 83.44 250 GLN A O 1
ATOM 1931 N N . VAL A 1 251 ? -41.333 2.378 72.709 1.00 81.19 251 VAL A N 1
ATOM 1932 C CA . VAL A 1 251 ? -42.431 3.309 72.416 1.00 81.19 251 VAL A CA 1
ATOM 1933 C C . VAL A 1 251 ? -43.760 2.564 72.312 1.00 81.19 251 VAL A C 1
ATOM 1935 O O . VAL A 1 251 ? -44.744 3.011 72.900 1.00 81.19 251 VAL A O 1
ATOM 1938 N N . ASP A 1 252 ? -43.782 1.409 71.653 1.00 81.75 252 ASP A N 1
ATOM 1939 C CA . ASP A 1 252 ? -44.968 0.561 71.542 1.00 81.75 252 ASP A CA 1
ATOM 1940 C C . ASP A 1 252 ? -45.386 0.025 72.924 1.00 81.75 252 ASP A C 1
ATOM 1942 O O . ASP A 1 252 ? -46.566 0.083 73.271 1.00 81.75 252 ASP A O 1
ATOM 1946 N N . LEU A 1 253 ? -44.428 -0.384 73.770 1.00 76.56 253 LEU A N 1
ATOM 1947 C CA . LEU A 1 253 ? -44.668 -0.779 75.167 1.00 76.56 253 LEU A CA 1
ATOM 1948 C C . LEU A 1 253 ? -45.179 0.373 76.037 1.00 76.56 253 LEU A C 1
ATOM 1950 O O . LEU A 1 253 ? -45.988 0.153 76.943 1.00 76.56 253 LEU A O 1
ATOM 1954 N N . LEU A 1 254 ? -44.679 1.590 75.813 1.00 72.81 254 LEU A N 1
ATOM 1955 C CA . LEU A 1 254 ? -45.146 2.795 76.492 1.00 72.81 254 LEU A CA 1
ATOM 1956 C C . LEU A 1 254 ? -46.572 3.129 76.064 1.00 72.81 254 LEU A C 1
ATOM 1958 O O . LEU A 1 254 ? -47.391 3.409 76.932 1.00 72.81 254 LEU A O 1
ATOM 1962 N N . GLY A 1 255 ? -46.874 3.058 74.766 1.00 71.38 255 GLY A N 1
ATOM 1963 C CA . GLY A 1 255 ? -48.207 3.287 74.214 1.00 71.38 255 GLY A CA 1
ATOM 1964 C C . GLY A 1 255 ? -49.223 2.249 74.686 1.00 71.38 255 GLY A C 1
ATOM 1965 O O . GLY A 1 255 ? -50.312 2.616 75.123 1.00 71.38 255 GLY A O 1
ATOM 1966 N N . SER A 1 256 ? -48.852 0.966 74.692 1.00 66.81 256 SER A N 1
ATOM 1967 C CA . SER A 1 256 ? -49.730 -0.120 75.136 1.00 66.81 256 SER A CA 1
ATOM 1968 C C . SER A 1 256 ? -49.990 -0.087 76.645 1.00 66.81 256 SER A C 1
ATOM 1970 O O . SER A 1 256 ? -51.108 -0.350 77.078 1.00 66.81 256 SE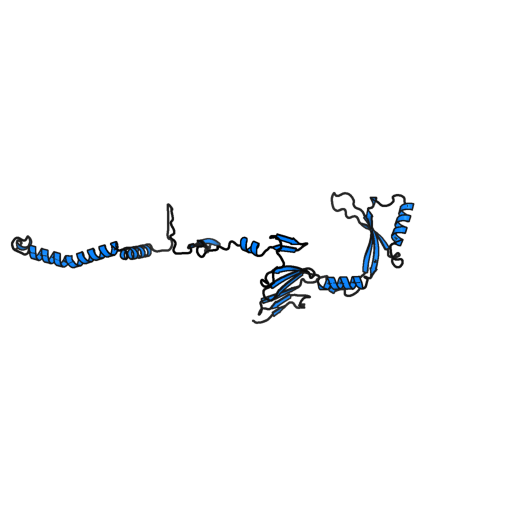R A O 1
ATOM 1972 N N . ASN A 1 257 ? -48.991 0.278 77.459 1.00 70.38 257 ASN A N 1
ATOM 1973 C CA . ASN A 1 257 ? -49.151 0.387 78.913 1.00 70.38 257 ASN A CA 1
ATOM 1974 C C . ASN A 1 257 ? -49.663 1.749 79.385 1.00 70.38 257 ASN A C 1
ATOM 1976 O O . ASN A 1 257 ? -49.990 1.881 80.567 1.00 70.38 257 ASN A O 1
ATOM 1980 N N . LEU A 1 258 ? -49.706 2.778 78.534 1.00 77.62 258 LEU A N 1
ATOM 1981 C CA . LEU A 1 258 ? -50.177 4.101 78.947 1.00 77.62 258 LEU A CA 1
ATOM 1982 C C . LEU A 1 258 ? -51.625 4.014 79.425 1.00 77.62 258 LEU A C 1
ATOM 1984 O O . LEU A 1 258 ? -51.957 4.530 80.489 1.00 77.62 258 LEU A O 1
ATOM 1988 N N . ASP A 1 259 ? -52.447 3.286 78.679 1.00 77.62 259 ASP A N 1
ATOM 1989 C CA . ASP A 1 259 ? -53.863 3.094 78.961 1.00 77.62 259 ASP A CA 1
ATOM 1990 C C . ASP A 1 259 ? -54.088 2.400 80.312 1.00 77.62 259 ASP A C 1
ATOM 1992 O O . ASP A 1 259 ? -54.902 2.840 81.128 1.00 77.62 259 ASP A O 1
ATOM 1996 N N . ASP A 1 260 ? -53.308 1.359 80.603 1.00 79.56 260 ASP A N 1
ATOM 1997 C CA . ASP A 1 260 ? -53.393 0.627 81.866 1.00 79.56 260 ASP A CA 1
ATOM 1998 C C . ASP A 1 260 ? -52.795 1.407 83.041 1.00 79.56 260 ASP A C 1
ATOM 2000 O O . ASP A 1 260 ? -53.347 1.380 84.146 1.00 79.56 260 ASP A O 1
ATOM 2004 N N . ARG A 1 261 ? -51.724 2.178 82.817 1.00 77.75 261 ARG A N 1
ATOM 2005 C CA . ARG A 1 261 ? -51.151 3.081 83.830 1.00 77.75 261 ARG A CA 1
ATOM 2006 C C . ARG A 1 261 ? -52.106 4.215 84.171 1.00 77.75 261 ARG A C 1
ATOM 2008 O O . ARG A 1 261 ? -52.280 4.500 85.354 1.00 77.75 261 ARG A O 1
ATOM 2015 N N . VAL A 1 262 ? -52.754 4.817 83.175 1.00 81.50 262 VAL A N 1
ATOM 2016 C CA . VAL A 1 262 ? -53.774 5.856 83.367 1.00 81.50 262 VAL A CA 1
ATOM 2017 C C . VAL A 1 262 ? -54.979 5.275 84.104 1.00 81.50 262 VAL A C 1
ATOM 2019 O O . VAL A 1 262 ? -55.395 5.841 85.112 1.00 81.50 262 VAL A O 1
ATOM 2022 N N . LYS A 1 263 ? -55.490 4.104 83.701 1.00 82.75 263 LYS A N 1
ATOM 2023 C CA . LYS A 1 263 ? -56.588 3.422 84.414 1.00 82.75 263 LYS A CA 1
ATOM 2024 C C . LYS A 1 263 ? -56.210 3.065 85.852 1.00 82.75 263 LYS A C 1
ATOM 2026 O O . LYS A 1 263 ? -57.033 3.221 86.750 1.00 82.75 263 LYS A O 1
ATOM 2031 N N . SER A 1 264 ? -54.985 2.600 86.091 1.00 82.19 264 SER A N 1
ATOM 2032 C CA . SER A 1 264 ? -54.477 2.285 87.432 1.00 82.19 264 SER A CA 1
ATOM 2033 C C . SER A 1 264 ? -54.364 3.535 88.311 1.00 82.19 264 SER A C 1
ATOM 2035 O O . SER A 1 264 ? -54.835 3.530 89.449 1.00 82.19 264 SER A O 1
ATOM 2037 N N . LEU A 1 265 ? -53.835 4.636 87.767 1.00 83.44 265 LEU A N 1
ATOM 2038 C CA . LEU A 1 265 ? -53.787 5.935 88.443 1.00 83.44 265 LEU A CA 1
ATOM 2039 C C . LEU A 1 265 ? -55.185 6.454 88.766 1.00 83.44 265 LEU A C 1
ATOM 2041 O O . LEU A 1 265 ? -55.441 6.789 89.915 1.00 83.44 265 LEU A O 1
ATOM 2045 N N . ILE A 1 266 ? -56.112 6.445 87.805 1.00 83.94 266 ILE A N 1
ATOM 2046 C CA . ILE A 1 266 ? -57.500 6.866 88.035 1.00 83.94 266 ILE A CA 1
ATOM 2047 C C . ILE A 1 266 ? -58.145 6.005 89.127 1.00 83.94 266 ILE A C 1
ATOM 2049 O O . ILE A 1 266 ? -58.754 6.544 90.048 1.00 83.94 266 ILE A O 1
ATOM 2053 N N . ARG A 1 267 ? -57.972 4.675 89.089 1.00 83.50 267 ARG A N 1
ATOM 2054 C CA . ARG A 1 267 ? -58.476 3.782 90.148 1.00 83.50 267 ARG A CA 1
ATOM 2055 C C . ARG A 1 267 ? -57.881 4.120 91.514 1.00 83.50 267 ARG A C 1
ATOM 2057 O O . ARG A 1 267 ? -58.620 4.126 92.491 1.00 83.50 267 ARG A O 1
ATOM 2064 N N . LYS A 1 268 ? -56.582 4.422 91.587 1.00 84.75 268 LYS A N 1
ATOM 2065 C CA . LYS A 1 268 ? -55.897 4.815 92.827 1.00 84.75 268 LYS A CA 1
ATOM 2066 C C . LYS A 1 268 ? -56.382 6.172 93.348 1.00 84.75 268 LYS A C 1
ATOM 2068 O O . LYS A 1 268 ? -56.619 6.310 94.541 1.00 84.75 268 LYS A O 1
ATOM 2073 N N . GLU A 1 269 ? -56.579 7.144 92.465 1.00 84.50 269 GLU A N 1
ATOM 2074 C CA . GLU A 1 269 ? -57.089 8.476 92.809 1.00 84.50 269 GLU A CA 1
ATOM 2075 C C . GLU A 1 269 ? -58.568 8.463 93.232 1.00 84.50 269 GLU A C 1
ATOM 2077 O O . GLU A 1 269 ? -59.007 9.366 93.945 1.00 84.50 269 GLU A O 1
ATOM 2082 N N . LEU A 1 270 ? -59.331 7.439 92.832 1.00 82.38 270 LEU A N 1
ATOM 2083 C CA . LEU A 1 270 ? -60.719 7.205 93.252 1.00 82.38 270 LEU A CA 1
ATOM 2084 C C . LEU A 1 270 ? -60.847 6.442 94.586 1.00 82.38 270 LEU A C 1
ATOM 2086 O O . LEU A 1 270 ? -61.956 6.354 95.118 1.00 82.38 270 LEU A O 1
ATOM 2090 N N . MET A 1 271 ? -59.756 5.899 95.141 1.00 83.19 271 MET A N 1
ATOM 2091 C CA . MET A 1 271 ? -59.750 5.259 96.464 1.00 83.19 271 MET A CA 1
ATOM 2092 C C . MET A 1 271 ? -59.698 6.293 97.609 1.00 83.19 271 MET A C 1
ATOM 2094 O O . MET A 1 271 ? -59.245 7.421 97.396 1.00 83.19 271 MET A O 1
ATOM 2098 N N . PRO A 1 272 ? -60.119 5.931 98.839 1.00 73.88 272 PRO A N 1
ATOM 2099 C CA . PRO A 1 272 ? -60.091 6.826 99.996 1.00 73.88 272 PRO A CA 1
ATOM 2100 C C . PRO A 1 272 ? -58.712 7.452 100.232 1.00 73.88 272 PRO A C 1
ATOM 2102 O O . PRO A 1 272 ? -57.718 6.749 100.397 1.00 73.88 272 PRO A O 1
ATOM 2105 N N . GLY A 1 273 ? -58.657 8.787 100.233 1.00 76.06 273 GLY A N 1
ATOM 2106 C CA . GLY A 1 273 ? -57.412 9.560 100.330 1.00 76.06 273 GLY A CA 1
ATOM 2107 C C . GLY A 1 273 ? -56.808 9.992 98.986 1.00 76.06 273 GLY A C 1
ATOM 2108 O O . GLY A 1 273 ? -55.885 10.805 98.983 1.00 76.06 273 GLY A O 1
ATOM 2109 N N . GLY A 1 274 ? -57.337 9.539 97.848 1.00 80.12 274 GLY A N 1
ATOM 2110 C CA . GLY A 1 274 ? -56.989 10.057 96.522 1.00 80.12 274 GLY A CA 1
ATOM 2111 C C . GLY A 1 274 ? -57.517 11.477 96.285 1.00 80.12 274 GLY A C 1
ATOM 2112 O O . GLY A 1 274 ? -58.398 11.964 96.997 1.00 80.12 274 GLY A O 1
ATOM 2113 N N . LEU A 1 275 ? -56.940 12.195 95.329 1.00 78.75 275 LEU A N 1
ATOM 2114 C CA . LEU A 1 275 ? -57.267 13.586 95.011 1.00 78.75 275 LEU A CA 1
ATOM 2115 C C . LEU A 1 275 ? -58.640 13.694 94.325 1.00 78.75 275 LEU A C 1
ATOM 2117 O O . LEU A 1 275 ? -59.409 14.599 94.639 1.00 78.75 275 LEU A O 1
ATOM 2121 N N . LEU A 1 276 ? -58.984 12.722 93.469 1.00 75.81 276 LEU A N 1
ATOM 2122 C CA . LEU A 1 276 ? -60.288 12.635 92.791 1.00 75.81 276 LEU A CA 1
ATOM 2123 C C . LEU A 1 276 ? -61.398 12.055 93.682 1.00 75.81 276 LEU A C 1
ATOM 2125 O O . LEU A 1 276 ? -62.570 12.359 93.484 1.00 75.81 276 LEU A O 1
ATOM 2129 N N . HIS A 1 277 ? -61.050 11.253 94.690 1.00 75.25 277 HIS A N 1
ATOM 2130 C CA . HIS A 1 277 ? -62.001 10.741 95.682 1.00 75.25 277 HIS A CA 1
ATOM 2131 C C . HIS A 1 277 ? -62.589 11.850 96.568 1.00 75.25 277 HIS A C 1
ATOM 2133 O O . HIS A 1 277 ? -63.709 11.736 97.054 1.00 75.25 277 HIS A O 1
ATOM 2139 N N . ARG A 1 278 ? -61.829 12.931 96.778 1.00 65.12 278 ARG A N 1
ATOM 2140 C CA . ARG A 1 278 ? -62.185 14.047 97.665 1.00 65.12 278 ARG A CA 1
ATOM 2141 C C . ARG A 1 278 ? -63.064 15.115 97.006 1.00 65.12 278 ARG A C 1
ATOM 2143 O O . ARG A 1 278 ? -63.466 16.045 97.693 1.00 65.12 278 ARG A O 1
ATOM 2150 N N . SER A 1 279 ? -63.333 15.020 95.700 1.00 60.53 279 SER A N 1
ATOM 2151 C CA . SER A 1 279 ? -64.065 16.052 94.948 1.00 60.53 279 SER A CA 1
ATOM 2152 C C . SER A 1 279 ? -65.566 15.761 94.767 1.00 60.53 279 SER A C 1
ATOM 2154 O O . SER A 1 279 ? -66.161 16.197 93.778 1.00 60.53 279 SER A O 1
ATOM 2156 N N . ARG A 1 280 ? -66.189 15.020 95.688 1.00 54.94 280 ARG A N 1
ATOM 2157 C CA . ARG A 1 280 ? -67.650 14.907 95.784 1.00 54.94 280 ARG A CA 1
ATOM 2158 C C . ARG A 1 280 ? -68.136 15.381 97.139 1.00 54.94 280 ARG A C 1
ATOM 2160 O O . ARG A 1 280 ? -67.496 14.995 98.139 1.00 54.94 280 ARG A O 1
#

Foldseek 3Di:
DFDKDWDPPD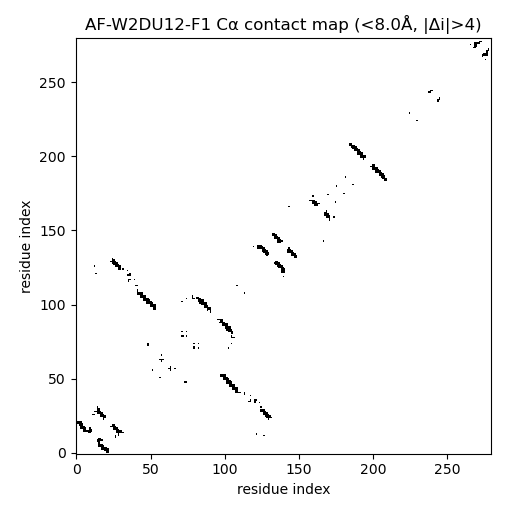DPLADTKIAGPVQRKIKHFPHPPPFCVVVLFWDKDKAWQDKDFPVPADPDPVSNVVVVVVSLVSPPPVFSVQWDWDWDWPDDPPDDDRIMIIIIGIDTDDPVRSVVSVLQSSQAGWMWIDDPNKIFIGHSNRTQDIDDDPPDDDDPDDDCWDDDPNHTDHDVVNVVVVPPPVPDLFDWDFDWDQDPVRDIDGPDIDGGDPDDDDDDDPDDDDPPDDPVVVVVVVVVVCCVDPVNVVVVVVVVVCVVCVVVVVVVLVVVLCDPPHPVVPPD

Mean predicted aligned error: 20.9 Å

Secondary structure (DSSP, 8-state):
---EEE-TT-BTTTBSEEEETTT--EEEE---TT-GGG--S--EEEEEEEEEETTTS-SSHHHHHHHHHHHHHTS-GGGGGGEEEEEEE---SSS---EEEEEEEEEEPPHHHHHHHHHHHHH-SEEEEEETTEEEEEETTEEEEEE--TTSPPPS---SEEEETTEEEE-HHHHHHHS----STT--EEEEEE-TTS-EEEEEEE-SSS-------S-----SS-HHHHHHHHHHHHHHSHHHHHHHHHHHHHHHHHHHHHHHHHHHHTSTT-TTTT--

Nearest PDB structures (foldseek):
  5eox-assembly1_A  TM=2.685E-01  e=3.401E-01  Pseudomonas aeruginosa PAO1
  5eoy-assembly1_B  TM=2.794E-01  e=5.038E-01  Pseudomonas aeruginosa PAO1
  5eoy-assembly1_A  TM=2.676E-01  e=3.597E-01  Pseudomonas aeruginosa PAO1
  5eox-assembly1_B  TM=2.687E-01  e=5.637E-01  Pseudomonas aeruginosa PAO1
  5eq6-assembly1_B  TM=2.640E-01  e=1.384E+00  Pseudomonas aeruginosa PAO1

pLDDT: mean 75.21, std 13.77, range [37.62, 95.5]

Solvent-accessible surface area (backbone atoms only — not comparable to full-atom values): 16962 Å² total; per-residue (Å²): 134,86,52,69,52,64,45,98,62,51,39,92,93,68,28,33,32,38,38,33,64,77,82,67,33,32,38,41,34,43,78,68,82,84,43,56,72,82,51,89,63,72,46,82,40,78,44,77,77,49,74,43,52,63,84,77,51,61,84,50,69,71,56,31,51,54,48,54,53,57,56,48,66,75,40,58,78,94,42,45,89,55,45,46,80,47,81,47,72,77,67,76,73,94,59,84,77,62,44,29,40,33,37,31,30,65,42,68,47,50,75,64,55,42,50,51,48,50,53,50,37,72,30,55,51,45,34,40,38,36,54,96,77,26,38,38,36,27,46,57,69,41,77,64,43,76,46,70,69,89,82,64,82,77,72,83,82,76,60,73,69,36,76,57,92,94,35,77,45,72,39,65,68,56,53,56,70,68,44,86,66,78,91,53,84,58,53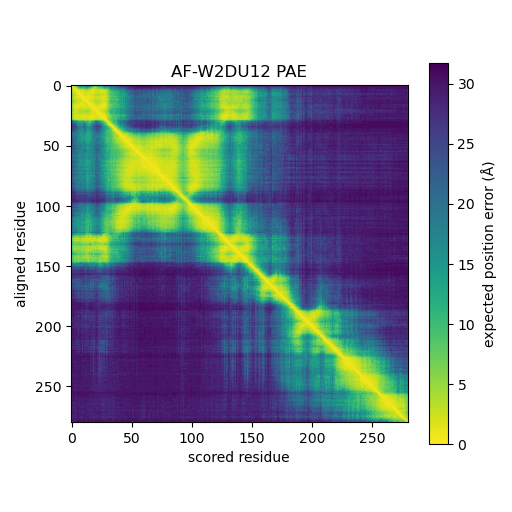,75,44,76,43,72,40,73,43,98,85,74,46,76,43,84,72,44,77,47,68,40,61,102,70,86,88,85,80,93,64,100,75,86,85,80,80,98,60,59,68,65,58,54,51,50,55,50,50,52,56,46,55,70,33,70,68,40,43,54,51,48,53,50,51,50,51,47,60,67,44,44,60,56,50,50,52,50,49,54,55,53,25,56,34,96,89,22,76,65,44,67,75,115

Radius of gyration: 46.82 Å; Cα contacts (8 Å, |Δi|>4): 323; chains: 1; bounding box: 108×47×138 Å

Sequence (280 aa):
MSGSIQSSNYVPGVSGWKLDQATGDFEINSCTIGSAANAPERQMVSVEVASWSKYDLPKNAANLLQFMQAELERVPEQYRHAAEFEEFDASYGDESFNSRLFLSYARLETEEELADRLAKAKFAGTRIVHNGGCTAITCDGVVRVRFGNLDQSEPEQPEPLKVDGDQVYIREALIQDGIIKSPWPAAWSVRMQLGENGKLYAAGMGVGLPSQFVVSADRFAINDRSASDILQDIAGKIGETKLGQELKEQVDLLGSNLDDRVKSLIRKELMPGGLLHRSR